Protein AF-A0A3N5WS73-F1 (afdb_monomer_lite)

Foldseek 3Di:
DLVVVCVVPVVVSVVVLVVLLVVQLCCLQPVVLQLLDDPVLPDPVDVVSVVLLVQLLVQLVVQLVVQVVPPPVVCVVPPPDPCLLVVLQVQLVVQLRVQQVVQVSVVAHLPPDLRSVVSRPRNNVSSVSNVLSVLVVVDVDSNVSSSVVSNSSSSVSSSVVVVVVLVVVLVVVLVVVLVCCCPVPVPDDAPDDDDDPDDPGPPDDPVRSVVSVCVSNVHDDPPPPDPDD

Structure (mmCIF, N/CA/C/O backbone):
data_AF-A0A3N5WS73-F1
#
_entry.id   AF-A0A3N5WS73-F1
#
loop_
_atom_site.group_PDB
_atom_site.id
_atom_site.type_symbol
_atom_site.label_atom_id
_atom_site.label_alt_id
_atom_site.label_comp_id
_atom_site.label_asym_id
_atom_site.label_entity_id
_atom_site.label_seq_id
_atom_site.pdbx_PDB_ins_code
_atom_site.Cartn_x
_atom_site.Cartn_y
_atom_site.Cartn_z
_atom_site.occupancy
_atom_site.B_iso_or_equiv
_atom_site.auth_seq_id
_atom_site.auth_comp_id
_atom_site.auth_asym_id
_atom_site.auth_atom_id
_atom_site.pdbx_PDB_model_num
ATOM 1 N N . MET A 1 1 ? -10.568 23.959 9.488 1.00 72.69 1 MET A N 1
ATOM 2 C CA . MET A 1 1 ? -10.379 23.217 8.216 1.00 72.69 1 MET A CA 1
ATOM 3 C C . MET A 1 1 ? -9.095 23.702 7.575 1.00 72.69 1 MET A C 1
ATOM 5 O O . MET A 1 1 ? -8.817 24.890 7.670 1.00 72.69 1 MET A O 1
ATOM 9 N N . LEU A 1 2 ? -8.330 22.818 6.936 1.00 80.06 2 LEU A N 1
ATOM 10 C CA . LEU A 1 2 ? -6.984 23.143 6.450 1.00 80.06 2 LEU A CA 1
ATOM 11 C C . LEU A 1 2 ? -7.002 24.246 5.370 1.00 80.06 2 LEU A C 1
ATOM 13 O O . LEU A 1 2 ? -6.119 25.094 5.340 1.00 80.06 2 LEU A O 1
ATOM 17 N N . LEU A 1 3 ? -8.083 24.329 4.584 1.00 81.94 3 LEU A N 1
ATOM 18 C CA . LEU A 1 3 ? -8.341 25.462 3.684 1.00 81.94 3 LEU A CA 1
ATOM 19 C C . LEU A 1 3 ? -8.453 26.816 4.409 1.00 81.94 3 LEU A C 1
ATOM 21 O O . LEU A 1 3 ? -7.946 27.818 3.921 1.00 81.94 3 LEU A O 1
ATOM 25 N N . ALA A 1 4 ? -9.107 26.849 5.572 1.00 84.25 4 ALA A N 1
ATOM 26 C CA . ALA A 1 4 ? -9.242 28.072 6.363 1.00 84.25 4 ALA A CA 1
ATOM 27 C C . ALA A 1 4 ? -7.909 28.465 7.022 1.00 84.25 4 ALA A C 1
ATOM 29 O O . ALA A 1 4 ? -7.597 29.646 7.130 1.00 84.25 4 ALA A O 1
ATOM 30 N N . GLU A 1 5 ? -7.091 27.481 7.413 1.00 86.06 5 GLU A N 1
ATOM 31 C CA . GLU A 1 5 ? -5.728 27.722 7.913 1.00 86.06 5 GLU A CA 1
ATOM 32 C C . GLU A 1 5 ? -4.838 28.357 6.834 1.00 86.06 5 GLU A C 1
ATOM 34 O O . GLU A 1 5 ? -4.062 29.254 7.150 1.00 86.06 5 GLU A O 1
ATOM 39 N N . LEU A 1 6 ? -5.004 27.969 5.563 1.00 86.94 6 LEU A N 1
ATOM 40 C CA . LEU A 1 6 ? -4.228 28.522 4.449 1.00 86.94 6 LEU A CA 1
ATOM 41 C C . LEU A 1 6 ? -4.465 30.028 4.262 1.00 86.94 6 LEU A C 1
ATOM 43 O O . LEU A 1 6 ? -3.545 30.747 3.887 1.00 86.94 6 LEU A O 1
ATOM 47 N N . LEU A 1 7 ? -5.676 30.509 4.553 1.00 90.94 7 LEU A N 1
ATOM 48 C CA . LEU A 1 7 ? -6.012 31.933 4.478 1.00 90.94 7 LEU A CA 1
ATOM 49 C C . LEU A 1 7 ? -5.421 32.731 5.650 1.00 90.94 7 LEU A C 1
ATOM 51 O O . LEU A 1 7 ? -5.015 33.874 5.468 1.00 90.94 7 LEU A O 1
ATOM 55 N N . ASN A 1 8 ? -5.337 32.125 6.838 1.00 91.62 8 ASN A N 1
ATOM 56 C CA . ASN A 1 8 ? -4.863 32.797 8.051 1.00 91.62 8 ASN A CA 1
ATOM 57 C C . ASN A 1 8 ? -3.339 32.718 8.240 1.00 91.62 8 ASN A C 1
ATOM 59 O O . ASN A 1 8 ? -2.741 33.576 8.883 1.00 91.62 8 ASN A O 1
ATOM 63 N N . SER A 1 9 ? -2.693 31.658 7.752 1.00 92.94 9 SER A N 1
ATOM 64 C CA . SER A 1 9 ? -1.261 31.392 7.950 1.00 92.94 9 SER A CA 1
ATOM 65 C C . SER A 1 9 ? -0.664 30.666 6.736 1.00 92.94 9 SER A C 1
ATOM 67 O O . SER A 1 9 ? -0.201 29.526 6.848 1.00 92.94 9 SER A O 1
ATOM 69 N N . PRO A 1 10 ? -0.633 31.324 5.559 1.00 92.00 10 PRO A N 1
ATOM 70 C CA . PRO A 1 10 ? -0.372 30.677 4.272 1.00 92.00 10 PRO A CA 1
ATOM 71 C C . PRO A 1 10 ? 0.965 29.939 4.216 1.00 92.00 10 PRO A C 1
ATOM 73 O O . PRO A 1 10 ? 1.027 28.821 3.705 1.00 92.00 10 PRO A O 1
ATOM 76 N N . LEU A 1 11 ? 2.030 30.521 4.776 1.00 94.00 11 LEU A N 1
ATOM 77 C CA . LEU A 1 11 ? 3.361 29.911 4.751 1.00 94.00 11 LEU A CA 1
ATOM 78 C C . LEU A 1 11 ? 3.403 28.612 5.569 1.00 94.00 11 LEU A C 1
ATOM 80 O O . LEU A 1 11 ? 3.834 27.576 5.068 1.00 94.00 11 LEU A O 1
ATOM 84 N N . GLN A 1 12 ? 2.910 28.649 6.809 1.00 93.12 12 GLN A N 1
ATOM 85 C CA . GLN A 1 12 ? 2.915 27.487 7.701 1.00 93.12 12 GLN A CA 1
ATOM 86 C C . GLN A 1 12 ? 2.024 26.366 7.157 1.00 93.12 12 GLN A C 1
ATOM 88 O O . GLN A 1 12 ? 2.427 25.202 7.131 1.00 93.12 12 GLN A O 1
ATOM 93 N N . THR A 1 13 ? 0.834 26.708 6.662 1.00 92.56 13 THR A N 1
ATOM 94 C CA . THR A 1 13 ? -0.088 25.723 6.090 1.00 92.56 13 THR A CA 1
ATOM 95 C C . THR A 1 13 ? 0.450 25.116 4.795 1.00 92.56 13 THR A C 1
ATOM 97 O O . THR A 1 13 ? 0.276 23.919 4.577 1.00 92.56 13 THR A O 1
ATOM 100 N N . SER A 1 14 ? 1.161 25.888 3.966 1.00 91.75 14 SER A N 1
ATOM 101 C CA . SER A 1 14 ? 1.812 25.369 2.753 1.00 91.75 14 SER A CA 1
ATOM 102 C C . SER A 1 14 ? 2.911 24.360 3.084 1.00 91.75 14 SER A C 1
ATOM 104 O O . SER A 1 14 ? 2.976 23.302 2.463 1.00 91.75 14 SER A O 1
ATOM 106 N N . VAL A 1 15 ? 3.731 24.638 4.106 1.00 94.31 15 VAL A N 1
ATOM 107 C CA . VAL A 1 15 ? 4.743 23.687 4.598 1.00 94.31 15 VAL A CA 1
ATOM 108 C C . VAL A 1 15 ? 4.080 22.409 5.114 1.00 94.31 15 VAL A C 1
ATOM 110 O O . VAL A 1 15 ? 4.496 21.312 4.747 1.00 94.31 15 VAL A O 1
ATOM 113 N N . LYS A 1 16 ? 3.003 22.533 5.900 1.00 92.62 16 LYS A N 1
ATOM 114 C CA . LYS A 1 16 ? 2.220 21.391 6.397 1.00 92.62 16 LYS A CA 1
ATOM 115 C C . LYS A 1 16 ? 1.644 20.552 5.252 1.00 92.62 16 LYS A C 1
ATOM 117 O O . LYS A 1 16 ? 1.771 19.333 5.279 1.00 92.62 16 LYS A O 1
ATOM 122 N N . LEU A 1 17 ? 1.064 21.181 4.228 1.00 92.38 17 LEU A N 1
ATOM 123 C CA . LEU A 1 17 ? 0.553 20.493 3.037 1.00 92.38 17 LEU A CA 1
ATOM 124 C C . LEU A 1 17 ? 1.661 19.778 2.262 1.00 92.38 17 LEU A C 1
ATOM 126 O O . LEU A 1 17 ? 1.490 18.619 1.896 1.00 92.38 17 LEU A O 1
ATOM 130 N N . ALA A 1 18 ? 2.803 20.435 2.048 1.00 93.25 18 ALA A N 1
ATOM 131 C CA . ALA A 1 18 ? 3.950 19.829 1.380 1.00 93.25 18 ALA A CA 1
ATOM 132 C C . ALA A 1 18 ? 4.480 18.618 2.163 1.00 93.25 18 ALA A C 1
ATOM 134 O O . ALA A 1 18 ? 4.765 17.575 1.576 1.00 93.25 18 ALA A O 1
ATOM 135 N N . GLN A 1 19 ? 4.543 18.723 3.493 1.00 94.62 19 GLN A N 1
ATOM 136 C CA . GLN A 1 19 ? 4.913 17.611 4.363 1.00 94.62 19 GLN A CA 1
ATOM 137 C C . GLN A 1 19 ? 3.911 16.455 4.258 1.00 94.62 19 GLN A C 1
ATOM 139 O O . GLN A 1 19 ? 4.333 15.309 4.097 1.00 94.62 19 GLN A O 1
ATOM 144 N N . MET A 1 20 ? 2.604 16.737 4.313 1.00 93.50 20 MET A N 1
ATOM 145 C CA . MET A 1 20 ? 1.562 15.716 4.157 1.00 93.50 20 MET A CA 1
ATOM 146 C C . MET A 1 20 ? 1.680 15.008 2.805 1.00 93.50 20 MET A C 1
ATOM 148 O O . MET A 1 20 ? 1.680 13.778 2.756 1.00 93.50 20 MET A O 1
ATOM 152 N N . ALA A 1 21 ? 1.849 15.780 1.729 1.00 94.12 21 ALA A N 1
ATOM 153 C CA . ALA A 1 21 ? 1.981 15.264 0.376 1.00 94.12 21 ALA A CA 1
ATOM 154 C C . ALA A 1 21 ? 3.217 14.378 0.209 1.00 94.12 21 ALA A C 1
ATOM 156 O O . ALA A 1 21 ? 3.127 13.300 -0.379 1.00 94.12 21 ALA A O 1
ATOM 157 N N . LEU A 1 22 ? 4.360 14.793 0.761 1.00 95.00 22 LEU A N 1
ATOM 158 C CA . LEU A 1 22 ? 5.592 14.013 0.707 1.00 95.00 22 LEU A CA 1
ATOM 159 C C . LEU A 1 22 ? 5.461 12.701 1.489 1.00 95.00 22 LEU A C 1
ATOM 161 O O . LEU A 1 22 ? 5.794 11.642 0.960 1.00 95.00 22 LEU A O 1
ATOM 165 N N . GLN A 1 23 ? 4.953 12.759 2.723 1.00 95.75 23 GLN A N 1
ATOM 166 C CA . GLN A 1 23 ? 4.764 11.577 3.569 1.00 95.75 23 GLN A CA 1
ATOM 167 C C . GLN A 1 23 ? 3.840 10.552 2.907 1.00 95.75 23 GLN A C 1
ATOM 169 O O . GLN A 1 23 ? 4.193 9.376 2.811 1.00 95.75 23 GLN A O 1
ATOM 174 N N . ASP A 1 24 ? 2.688 11.000 2.407 1.00 95.44 24 ASP A N 1
ATOM 175 C CA . ASP A 1 24 ? 1.729 10.116 1.753 1.00 95.44 24 ASP A CA 1
ATOM 176 C C . ASP A 1 24 ? 2.276 9.581 0.415 1.00 95.44 24 ASP A C 1
ATOM 178 O O . ASP A 1 24 ? 2.107 8.400 0.118 1.00 95.44 24 ASP A O 1
ATOM 182 N N . SER A 1 25 ? 3.020 10.382 -0.358 1.00 95.00 25 SER A N 1
ATOM 183 C CA . SER A 1 25 ? 3.666 9.912 -1.597 1.00 95.00 25 SER A CA 1
ATOM 184 C C . SER A 1 25 ? 4.700 8.818 -1.328 1.00 95.00 25 SER A C 1
ATOM 186 O O . SER A 1 25 ? 4.717 7.800 -2.021 1.00 95.00 25 SER A O 1
ATOM 188 N N . VAL A 1 26 ? 5.539 8.989 -0.298 1.00 95.44 26 VAL A N 1
ATOM 189 C CA . VAL A 1 26 ? 6.510 7.967 0.126 1.00 95.44 26 VAL A CA 1
ATOM 190 C C . VAL A 1 26 ? 5.791 6.702 0.593 1.00 95.44 26 VAL A C 1
ATOM 192 O O . VAL A 1 26 ? 6.187 5.595 0.219 1.00 95.44 26 VAL A O 1
ATOM 195 N N . TYR A 1 27 ? 4.710 6.858 1.359 1.00 94.75 27 TYR A N 1
ATOM 196 C CA . TYR A 1 27 ? 3.904 5.735 1.822 1.00 94.75 27 TYR A CA 1
ATOM 197 C C . TYR A 1 27 ? 3.323 4.925 0.657 1.00 94.75 27 TYR A C 1
ATOM 199 O O . TYR A 1 27 ? 3.483 3.704 0.612 1.00 94.75 27 TYR A O 1
ATOM 207 N N . VAL A 1 28 ? 2.692 5.605 -0.303 1.00 94.88 28 VAL A N 1
ATOM 208 C CA . VAL A 1 28 ? 2.028 4.973 -1.448 1.00 94.88 28 VAL A CA 1
ATOM 209 C C . VAL A 1 28 ? 3.034 4.296 -2.379 1.00 94.88 28 VAL A C 1
ATOM 211 O O . VAL A 1 28 ? 2.804 3.154 -2.779 1.00 94.88 28 VAL A O 1
ATOM 214 N N . LEU A 1 29 ? 4.149 4.961 -2.701 1.00 94.69 29 LEU A N 1
ATOM 215 C CA . LEU A 1 29 ? 5.142 4.449 -3.651 1.00 94.69 29 LEU A CA 1
ATOM 216 C C . LEU A 1 29 ? 6.029 3.347 -3.064 1.00 94.69 29 LEU A C 1
ATOM 218 O O . LEU A 1 29 ? 6.379 2.409 -3.780 1.00 94.69 29 LEU A O 1
ATOM 222 N N . PHE A 1 30 ? 6.401 3.454 -1.786 1.00 93.44 30 PHE A N 1
ATOM 223 C CA . PHE A 1 30 ? 7.454 2.621 -1.202 1.00 93.44 30 PHE A CA 1
ATOM 224 C C . PHE A 1 30 ? 7.012 1.899 0.069 1.00 93.44 30 PHE A C 1
ATOM 226 O O . PHE A 1 30 ? 7.085 0.673 0.124 1.00 93.44 30 PHE A O 1
ATOM 233 N N . SER A 1 31 ? 6.555 2.619 1.100 1.00 92.88 31 SER A N 1
ATOM 234 C CA . SER A 1 31 ? 6.348 2.010 2.426 1.00 92.88 31 SER A CA 1
ATOM 235 C C . SER A 1 31 ? 5.261 0.933 2.432 1.00 92.88 31 SER A C 1
ATOM 237 O O . SER A 1 31 ? 5.365 -0.035 3.186 1.00 92.88 31 SER A O 1
ATOM 239 N N . SER A 1 32 ? 4.249 1.060 1.569 1.00 91.81 32 SER A N 1
ATOM 240 C CA . SER A 1 32 ? 3.170 0.079 1.400 1.00 91.81 32 SER A CA 1
ATOM 241 C C . SER A 1 32 ? 3.686 -1.321 1.032 1.00 91.81 32 SER A C 1
ATOM 243 O O . SER A 1 32 ? 3.139 -2.325 1.497 1.00 91.81 32 SER A O 1
ATOM 245 N N . TRP A 1 33 ? 4.796 -1.407 0.290 1.00 94.12 33 TRP A N 1
ATOM 246 C CA . TRP A 1 33 ? 5.419 -2.674 -0.093 1.00 94.12 33 TRP A CA 1
ATOM 247 C C . TRP A 1 33 ? 6.091 -3.396 1.073 1.00 94.12 33 TRP A C 1
ATOM 249 O O . TRP A 1 33 ? 6.181 -4.624 1.043 1.00 94.12 33 TRP A O 1
ATOM 259 N N . GLY A 1 34 ? 6.494 -2.686 2.131 1.00 92.88 34 GLY A N 1
ATOM 260 C CA . GLY A 1 34 ? 7.113 -3.301 3.310 1.00 92.88 34 GLY A CA 1
ATOM 261 C C . GLY A 1 34 ? 6.216 -4.355 3.969 1.00 92.88 34 GLY A C 1
ATOM 262 O O . GLY A 1 34 ? 6.692 -5.391 4.415 1.00 92.88 34 GLY A O 1
ATOM 263 N N . ALA A 1 35 ? 4.893 -4.167 3.935 1.00 90.56 35 ALA A N 1
ATOM 264 C CA . ALA A 1 35 ? 3.943 -5.132 4.495 1.00 90.56 35 ALA A CA 1
ATOM 265 C C . ALA A 1 35 ? 3.793 -6.422 3.657 1.00 90.56 35 ALA A C 1
ATOM 267 O O . ALA A 1 35 ? 3.195 -7.407 4.111 1.00 90.56 35 ALA A O 1
ATOM 268 N N . THR A 1 36 ? 4.309 -6.435 2.424 1.00 94.56 36 THR A N 1
ATOM 269 C CA . THR A 1 36 ? 4.285 -7.632 1.573 1.00 94.56 36 THR A CA 1
ATOM 270 C C . THR A 1 36 ? 5.308 -8.673 2.023 1.00 94.56 36 THR A C 1
ATOM 272 O O . THR A 1 36 ? 5.038 -9.868 1.872 1.00 94.56 36 THR A O 1
ATOM 275 N N . LEU A 1 37 ? 6.404 -8.233 2.653 1.00 92.75 37 LEU A N 1
ATOM 276 C CA . LEU A 1 37 ? 7.512 -9.065 3.104 1.00 92.75 37 LEU A CA 1
ATOM 277 C C . LEU A 1 37 ? 7.985 -8.619 4.495 1.00 92.75 37 LEU A C 1
ATOM 279 O O . LEU A 1 37 ? 8.783 -7.696 4.619 1.00 92.75 37 LEU A O 1
ATOM 283 N N . THR A 1 38 ? 7.518 -9.303 5.538 1.00 93.62 38 THR A N 1
ATOM 284 C CA . THR A 1 38 ? 7.959 -9.067 6.919 1.00 93.62 38 THR A CA 1
ATOM 285 C C . THR A 1 38 ? 8.578 -10.336 7.519 1.00 93.62 38 THR A C 1
ATOM 287 O O . THR A 1 38 ? 8.243 -11.441 7.073 1.00 93.62 38 THR A O 1
ATOM 290 N N . PRO A 1 39 ? 9.477 -10.227 8.517 1.00 92.75 39 PRO A N 1
ATOM 291 C CA . PRO A 1 39 ? 10.131 -11.392 9.122 1.00 92.75 39 PRO A CA 1
ATOM 292 C C . PRO A 1 39 ? 9.148 -12.418 9.702 1.00 92.75 39 PRO A C 1
ATOM 294 O O . PRO A 1 39 ? 9.397 -13.621 9.657 1.00 92.75 39 PRO A O 1
ATOM 297 N N . GLU A 1 40 ? 7.986 -11.972 10.182 1.00 91.56 40 GLU A N 1
ATOM 298 C CA . GLU A 1 40 ? 6.946 -12.830 10.759 1.00 91.56 40 GLU A CA 1
ATOM 299 C C . GLU A 1 40 ? 6.332 -13.797 9.735 1.00 91.56 40 GLU A C 1
ATOM 301 O O . GLU A 1 40 ? 5.721 -14.795 10.119 1.00 91.56 40 GLU A O 1
ATOM 306 N N . LEU A 1 41 ? 6.505 -13.530 8.435 1.00 91.94 41 LEU A N 1
ATOM 307 C CA . LEU A 1 41 ? 6.053 -14.412 7.357 1.00 91.94 41 LEU A CA 1
ATOM 308 C C . LEU A 1 41 ? 6.948 -15.645 7.181 1.00 91.94 41 LEU A C 1
ATOM 310 O O . LEU A 1 41 ? 6.546 -16.594 6.503 1.00 91.94 41 LEU A O 1
ATOM 314 N N . ILE A 1 42 ? 8.140 -15.652 7.780 1.00 90.94 42 ILE A N 1
ATOM 315 C CA . ILE A 1 42 ? 9.117 -16.742 7.702 1.00 90.94 42 ILE A CA 1
ATOM 316 C C . ILE A 1 42 ? 8.959 -17.636 8.941 1.00 90.94 42 ILE A C 1
ATOM 318 O O . ILE A 1 42 ? 9.856 -17.776 9.766 1.00 90.94 42 ILE A O 1
ATOM 322 N N . GLN A 1 43 ? 7.776 -18.235 9.103 1.00 91.88 43 GLN A N 1
ATOM 323 C CA . GLN A 1 43 ? 7.503 -19.206 10.170 1.00 91.88 43 GLN A CA 1
ATOM 324 C C . GLN A 1 43 ? 6.922 -20.487 9.571 1.00 91.88 43 GLN A C 1
ATOM 326 O O . GLN A 1 43 ? 5.708 -20.635 9.429 1.00 91.88 43 GLN A O 1
ATOM 331 N N . LEU A 1 44 ? 7.806 -21.431 9.234 1.00 86.12 44 LEU A N 1
ATOM 332 C CA . LEU A 1 44 ? 7.444 -22.706 8.597 1.00 86.12 44 LEU A CA 1
ATOM 333 C C . LEU A 1 44 ? 6.567 -23.604 9.485 1.00 86.12 44 LEU A C 1
ATOM 335 O O . LEU A 1 44 ? 5.899 -24.500 8.985 1.00 86.12 44 LEU A O 1
ATOM 339 N N . SER A 1 45 ? 6.512 -23.338 10.792 1.00 92.31 45 SER A N 1
ATOM 340 C CA . SER A 1 45 ? 5.606 -24.020 11.720 1.00 92.31 45 SER A CA 1
ATOM 341 C C . SER A 1 45 ? 4.132 -23.644 11.527 1.00 92.31 45 SER A C 1
ATOM 343 O O . SER A 1 45 ? 3.256 -24.340 12.039 1.00 92.31 45 SER A O 1
ATOM 345 N N . ARG A 1 46 ? 3.823 -22.558 10.799 1.00 93.19 46 ARG A N 1
ATOM 346 C CA . ARG A 1 46 ? 2.448 -22.091 10.575 1.00 93.19 46 ARG A CA 1
ATOM 347 C C . ARG A 1 46 ? 1.951 -22.505 9.183 1.00 93.19 46 ARG A C 1
ATOM 349 O O . ARG A 1 46 ? 2.272 -21.825 8.205 1.00 93.19 46 ARG A O 1
ATOM 356 N N . PRO A 1 47 ? 1.090 -23.534 9.059 1.00 92.88 47 PRO A N 1
ATOM 357 C CA . PRO A 1 47 ? 0.648 -24.042 7.756 1.00 92.88 47 PRO A CA 1
ATOM 358 C C . PRO A 1 47 ? -0.107 -22.996 6.923 1.00 92.88 47 PRO A C 1
ATOM 360 O O . PRO A 1 47 ? 0.010 -22.978 5.701 1.00 92.88 47 PRO A O 1
ATOM 363 N N . ALA A 1 48 ? -0.818 -22.066 7.571 1.00 92.31 48 ALA A N 1
ATOM 364 C CA . ALA A 1 48 ? -1.468 -20.953 6.881 1.00 92.31 48 ALA A CA 1
ATOM 365 C C . ALA A 1 48 ? -0.463 -20.072 6.113 1.00 92.31 48 ALA A C 1
ATOM 367 O O . ALA A 1 48 ? -0.737 -19.678 4.982 1.00 92.31 48 ALA A O 1
ATOM 368 N N . LEU A 1 49 ? 0.721 -19.808 6.686 1.00 94.38 49 LEU A N 1
ATOM 369 C CA . LEU A 1 49 ? 1.759 -19.013 6.021 1.00 94.38 49 LEU A CA 1
ATOM 370 C C . LEU A 1 49 ? 2.335 -19.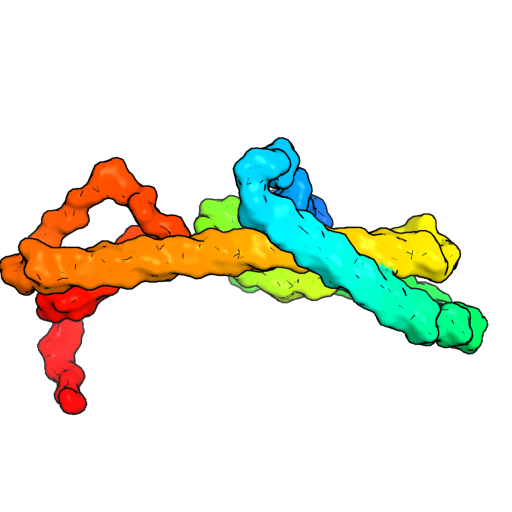736 4.804 1.00 94.38 49 LEU A C 1
ATOM 372 O O . LEU A 1 49 ? 2.556 -19.099 3.777 1.00 94.38 49 LEU A O 1
ATOM 376 N N . ILE A 1 50 ? 2.507 -21.058 4.886 1.00 94.81 50 ILE A N 1
ATOM 377 C CA . ILE A 1 50 ? 2.906 -21.882 3.736 1.00 94.81 50 ILE A CA 1
ATOM 378 C C . ILE A 1 50 ? 1.861 -21.756 2.621 1.00 94.81 50 ILE A C 1
ATOM 380 O O . ILE A 1 50 ? 2.219 -21.512 1.471 1.00 94.81 50 ILE A O 1
ATOM 384 N N . GLY A 1 51 ? 0.570 -21.840 2.963 1.00 95.25 51 GLY A N 1
ATOM 385 C CA . GLY A 1 51 ? -0.526 -21.636 2.014 1.00 95.25 51 GLY A CA 1
ATOM 386 C C . GLY A 1 51 ? -0.467 -20.273 1.317 1.00 95.25 51 GLY A C 1
ATOM 387 O O . GLY A 1 51 ? -0.584 -20.203 0.093 1.00 95.25 51 GLY A O 1
ATOM 388 N N . TYR A 1 52 ? -0.212 -19.192 2.061 1.00 95.44 52 TYR A N 1
ATOM 389 C CA . TYR A 1 52 ? -0.062 -17.857 1.472 1.00 95.44 52 TYR A CA 1
ATOM 390 C C . TYR A 1 52 ? 1.158 -17.746 0.558 1.00 95.44 52 TYR A C 1
ATOM 392 O O . TYR A 1 52 ? 1.056 -17.134 -0.506 1.00 95.44 52 TYR A O 1
ATOM 400 N N . TRP A 1 53 ? 2.292 -18.347 0.924 1.00 95.94 53 TRP A N 1
ATOM 401 C CA . TRP A 1 53 ? 3.482 -18.379 0.070 1.00 95.94 53 TRP A CA 1
ATOM 402 C C . TRP A 1 53 ? 3.248 -19.161 -1.219 1.00 95.94 53 TRP A C 1
ATOM 404 O O . TRP A 1 53 ? 3.561 -18.656 -2.295 1.00 95.94 53 TRP A O 1
ATOM 414 N N . LEU A 1 54 ? 2.633 -20.343 -1.133 1.00 96.50 54 LEU A N 1
ATOM 415 C CA . LEU A 1 54 ? 2.267 -21.136 -2.307 1.00 96.50 54 LEU A CA 1
ATOM 416 C C . LEU A 1 54 ? 1.360 -20.339 -3.243 1.00 96.50 54 LEU A C 1
ATOM 418 O O . LEU A 1 54 ? 1.626 -20.258 -4.437 1.00 96.50 54 LEU A O 1
ATOM 422 N N . LEU A 1 55 ? 0.338 -19.679 -2.704 1.00 96.25 55 LEU A N 1
ATOM 423 C CA . LEU A 1 55 ? -0.577 -18.862 -3.493 1.00 96.25 55 LEU A CA 1
ATOM 424 C C . LEU A 1 55 ? 0.119 -17.654 -4.135 1.00 96.25 55 LEU A C 1
ATOM 426 O O . LEU A 1 55 ? -0.135 -17.345 -5.299 1.00 96.25 55 LEU A O 1
ATOM 430 N N . SER A 1 56 ? 1.047 -17.019 -3.416 1.00 97.38 56 SER A N 1
ATOM 431 C CA . SER A 1 56 ? 1.879 -15.921 -3.933 1.00 97.38 56 SER A CA 1
ATOM 432 C C . SER A 1 56 ? 2.736 -16.385 -5.113 1.00 97.38 56 SER A C 1
ATOM 434 O O . SER A 1 56 ? 2.761 -15.742 -6.160 1.00 97.38 56 SER A O 1
ATOM 436 N N . ILE A 1 57 ? 3.396 -17.540 -4.974 1.00 98.06 57 ILE A N 1
ATOM 437 C CA . ILE A 1 57 ? 4.254 -18.124 -6.012 1.00 98.06 57 ILE A CA 1
ATOM 438 C C . ILE A 1 57 ? 3.418 -18.550 -7.219 1.00 98.06 57 ILE A C 1
ATOM 440 O O . ILE A 1 57 ? 3.778 -18.226 -8.347 1.00 98.06 57 ILE A O 1
ATOM 444 N N . LEU A 1 58 ? 2.289 -19.229 -7.004 1.00 98.31 58 LEU A N 1
ATOM 445 C CA . LEU A 1 58 ? 1.412 -19.691 -8.081 1.00 98.31 58 LEU A CA 1
ATOM 446 C C . LEU A 1 58 ? 0.812 -18.524 -8.865 1.00 98.31 58 LEU A C 1
ATOM 448 O O . LEU A 1 58 ? 0.815 -18.555 -10.093 1.00 98.31 58 LEU A O 1
ATOM 452 N N . THR A 1 59 ? 0.336 -17.480 -8.182 1.00 98.25 59 THR A N 1
ATOM 453 C CA . THR A 1 59 ? -0.221 -16.295 -8.854 1.00 98.25 59 THR A CA 1
ATOM 454 C C . THR A 1 59 ? 0.854 -15.514 -9.605 1.00 98.25 59 THR A C 1
ATOM 456 O O . THR A 1 59 ? 0.652 -15.175 -10.771 1.00 98.25 59 THR A O 1
ATOM 459 N N . GLY A 1 60 ? 2.028 -15.307 -9.000 1.00 98.31 60 GLY A N 1
ATOM 460 C CA . GLY A 1 60 ? 3.158 -14.665 -9.671 1.00 98.31 60 GLY A CA 1
ATOM 461 C C . GLY A 1 60 ? 3.661 -15.450 -10.887 1.00 98.31 60 GLY A C 1
ATOM 462 O O . GLY A 1 60 ? 3.866 -14.874 -11.957 1.00 98.31 60 GLY A O 1
ATOM 463 N N . ALA A 1 61 ? 3.789 -16.775 -10.759 1.00 98.38 61 ALA A N 1
ATOM 464 C CA . ALA A 1 61 ? 4.177 -17.663 -11.851 1.00 98.38 61 ALA A CA 1
ATOM 465 C C . ALA A 1 61 ? 3.132 -17.674 -12.970 1.00 98.38 61 ALA A C 1
ATOM 467 O O . ALA A 1 61 ? 3.498 -17.570 -14.138 1.00 98.38 61 ALA A O 1
ATOM 468 N N . ALA A 1 62 ? 1.839 -17.742 -12.639 1.00 98.12 62 ALA A N 1
ATOM 469 C CA . ALA A 1 62 ? 0.764 -17.682 -13.623 1.00 98.12 62 ALA A CA 1
ATOM 470 C C . ALA A 1 62 ? 0.811 -16.371 -14.422 1.00 98.12 62 ALA A C 1
ATOM 472 O O . ALA A 1 62 ? 0.799 -16.408 -15.650 1.00 98.12 62 ALA A O 1
ATOM 473 N N . ILE A 1 63 ? 0.950 -15.223 -13.750 1.00 97.50 63 ILE A N 1
ATOM 474 C CA . ILE A 1 63 ? 1.059 -13.912 -14.409 1.00 97.50 63 ILE A CA 1
ATOM 475 C C . ILE A 1 63 ? 2.309 -13.845 -15.291 1.00 97.50 63 ILE A C 1
ATOM 477 O O . ILE A 1 63 ? 2.218 -13.451 -16.455 1.00 97.50 63 ILE A O 1
ATOM 481 N N . ALA A 1 64 ? 3.463 -14.285 -14.784 1.00 96.81 64 ALA A N 1
ATOM 482 C CA . ALA A 1 64 ? 4.693 -14.318 -15.567 1.00 96.81 64 ALA A CA 1
ATOM 483 C C . ALA A 1 64 ? 4.553 -15.213 -16.810 1.00 96.81 64 ALA A C 1
ATOM 485 O O . ALA A 1 64 ? 4.936 -14.810 -17.905 1.00 96.81 64 ALA A O 1
ATOM 486 N N . LEU A 1 65 ? 3.962 -16.403 -16.678 1.00 96.44 65 LEU A N 1
ATOM 487 C CA . LEU A 1 65 ? 3.729 -17.322 -17.794 1.00 96.44 65 LEU A CA 1
ATOM 488 C C . LEU A 1 65 ? 2.775 -16.731 -18.836 1.00 96.44 65 LEU A C 1
ATOM 490 O O . LEU A 1 65 ? 3.054 -16.829 -20.033 1.00 96.44 65 LEU A O 1
ATOM 494 N N . LEU A 1 66 ? 1.680 -16.101 -18.402 1.00 95.25 66 LEU A N 1
ATOM 495 C CA . LEU A 1 66 ? 0.726 -15.436 -19.292 1.00 95.25 66 LEU A CA 1
ATOM 496 C C . LEU A 1 66 ? 1.404 -14.317 -20.090 1.00 95.25 66 LEU A C 1
ATOM 498 O O . LEU A 1 66 ? 1.294 -14.281 -21.315 1.00 95.25 66 LEU A O 1
ATOM 502 N N . LEU A 1 67 ? 2.174 -13.456 -19.423 1.00 93.50 67 LEU A N 1
ATOM 503 C CA . LEU A 1 67 ? 2.908 -12.374 -20.078 1.00 93.50 67 LEU A CA 1
ATOM 504 C C . LEU A 1 67 ? 4.010 -12.905 -21.007 1.00 93.50 67 LEU A C 1
ATOM 506 O O . LEU A 1 67 ? 4.150 -12.426 -22.131 1.00 93.50 67 LEU A O 1
ATOM 510 N N . LEU A 1 68 ? 4.764 -13.931 -20.602 1.00 93.38 68 LEU A N 1
ATOM 511 C CA . LEU A 1 68 ? 5.785 -14.549 -21.457 1.00 93.38 68 LEU A CA 1
ATOM 512 C C . LEU A 1 68 ? 5.181 -15.139 -22.737 1.00 93.38 68 LEU A C 1
ATOM 514 O O . LEU A 1 68 ? 5.791 -15.008 -23.801 1.00 93.38 68 LEU A O 1
ATOM 518 N N . ARG A 1 69 ? 3.991 -15.752 -22.646 1.00 91.31 69 ARG A N 1
ATOM 519 C CA . ARG A 1 69 ? 3.254 -16.279 -23.804 1.00 91.31 69 ARG A CA 1
ATOM 520 C C . ARG A 1 69 ? 2.717 -15.166 -24.702 1.00 91.31 69 ARG A C 1
ATOM 522 O O . ARG A 1 69 ? 2.815 -15.287 -25.919 1.00 91.31 69 ARG A O 1
ATOM 529 N N . ALA A 1 70 ? 2.189 -14.093 -24.119 1.00 85.94 70 ALA A N 1
ATOM 530 C CA . ALA A 1 70 ? 1.587 -12.993 -24.867 1.00 85.94 70 ALA A CA 1
ATOM 531 C C . ALA A 1 70 ? 2.621 -12.082 -25.556 1.00 85.94 70 ALA A C 1
ATOM 533 O O . ALA A 1 70 ? 2.405 -11.619 -26.672 1.00 85.94 70 ALA A O 1
ATOM 534 N N . GLY A 1 71 ? 3.745 -11.790 -24.896 1.00 72.50 71 GLY A N 1
ATOM 535 C CA . GLY A 1 71 ? 4.487 -10.564 -25.195 1.00 72.50 71 GLY A CA 1
ATOM 536 C C . GLY A 1 71 ? 5.760 -10.688 -26.022 1.00 72.50 71 GLY A C 1
ATOM 537 O O . GLY A 1 71 ? 6.286 -9.654 -26.416 1.00 72.50 71 GLY A O 1
ATOM 538 N N . ARG A 1 72 ? 6.281 -11.887 -26.332 1.00 66.38 72 ARG A N 1
ATOM 539 C CA . ARG A 1 72 ? 7.563 -11.956 -27.066 1.00 66.38 72 ARG A CA 1
ATOM 540 C C . ARG A 1 72 ? 7.452 -11.408 -28.493 1.00 66.38 72 ARG A C 1
ATOM 542 O O . ARG A 1 72 ? 8.259 -10.572 -28.870 1.00 66.38 72 ARG A O 1
ATOM 549 N N . LYS A 1 73 ? 6.445 -11.844 -29.259 1.00 63.38 73 LYS A N 1
ATOM 550 C CA . LYS A 1 73 ? 6.219 -11.330 -30.622 1.00 63.38 73 LYS A CA 1
ATOM 551 C C . LYS A 1 73 ? 5.766 -9.869 -30.588 1.00 63.38 73 LYS A C 1
ATOM 553 O O . LYS A 1 73 ? 6.325 -9.054 -31.301 1.00 63.38 73 LYS A O 1
ATOM 558 N N . GLN A 1 74 ? 4.837 -9.532 -29.691 1.00 64.00 74 GLN A N 1
ATOM 559 C CA . GLN A 1 74 ? 4.273 -8.185 -29.569 1.00 64.00 74 GLN A CA 1
ATOM 560 C C . GLN A 1 74 ? 5.326 -7.118 -29.215 1.00 64.00 74 GLN A C 1
ATOM 562 O O . GLN A 1 74 ? 5.287 -6.025 -29.768 1.00 64.00 74 GLN A O 1
ATOM 567 N N . ALA A 1 75 ? 6.261 -7.422 -28.305 1.00 66.81 75 ALA A N 1
ATOM 568 C CA . ALA A 1 75 ? 7.292 -6.477 -27.870 1.00 66.81 75 ALA A CA 1
ATOM 569 C C . ALA A 1 75 ? 8.363 -6.218 -28.942 1.00 66.81 75 ALA A C 1
ATOM 571 O O . ALA A 1 75 ? 8.967 -5.148 -28.945 1.00 66.81 75 ALA A O 1
ATOM 572 N N . GLU A 1 76 ? 8.600 -7.187 -29.832 1.00 65.75 76 GLU A N 1
ATOM 573 C CA . GLU A 1 76 ? 9.509 -7.040 -30.975 1.00 65.75 76 GLU A CA 1
ATOM 574 C C . GLU A 1 76 ? 8.817 -6.327 -32.151 1.00 65.75 76 GLU A C 1
ATOM 576 O O . GLU A 1 76 ? 9.445 -5.505 -32.813 1.00 65.75 76 GLU A O 1
ATOM 581 N N . THR A 1 77 ? 7.523 -6.581 -32.390 1.00 66.62 77 THR A N 1
ATOM 582 C CA . THR A 1 77 ? 6.780 -5.988 -33.518 1.00 66.62 77 THR A CA 1
ATOM 583 C C . THR A 1 77 ? 6.217 -4.596 -33.236 1.00 66.62 77 THR A C 1
ATOM 585 O O . THR A 1 77 ? 6.061 -3.818 -34.167 1.00 66.62 77 THR A O 1
ATOM 588 N N . ASN A 1 78 ? 5.898 -4.276 -31.978 1.00 71.62 78 ASN A N 1
ATOM 589 C CA . ASN A 1 78 ? 5.310 -2.999 -31.564 1.00 71.62 78 ASN A CA 1
ATOM 590 C C . ASN A 1 78 ? 6.082 -2.431 -30.364 1.00 71.62 78 ASN A C 1
ATOM 592 O O . ASN A 1 78 ? 5.620 -2.545 -29.221 1.00 71.62 78 ASN A O 1
ATOM 596 N N . PRO A 1 79 ? 7.269 -1.838 -30.585 1.00 72.31 79 PRO A N 1
ATOM 597 C CA . PRO A 1 79 ? 7.961 -1.136 -29.518 1.00 72.31 79 PRO A CA 1
ATOM 598 C C . PRO A 1 79 ? 7.070 -0.003 -28.981 1.00 72.31 79 PRO A C 1
ATOM 600 O O . PRO A 1 79 ? 6.334 0.623 -29.750 1.00 72.31 79 PRO A O 1
ATOM 603 N N . PRO A 1 80 ? 7.111 0.281 -27.667 1.00 73.81 80 PRO A N 1
ATOM 604 C CA . PRO A 1 80 ? 6.379 1.412 -27.118 1.00 73.81 80 PRO A CA 1
ATOM 605 C C . PRO A 1 80 ? 6.820 2.710 -27.814 1.00 73.81 80 PRO A C 1
ATOM 607 O O . PRO A 1 80 ? 8.004 2.845 -28.143 1.00 73.81 80 PRO A O 1
ATOM 610 N N . PRO A 1 81 ? 5.896 3.664 -28.029 1.00 82.94 81 PRO A N 1
ATOM 611 C CA . PRO A 1 81 ? 6.213 4.914 -28.703 1.00 82.94 81 PRO A CA 1
ATOM 612 C C . PRO A 1 81 ? 7.330 5.667 -27.973 1.00 82.94 81 PRO A C 1
ATOM 614 O O . PRO A 1 81 ? 7.473 5.579 -26.746 1.00 82.94 81 PRO A O 1
ATOM 617 N N . ALA A 1 82 ? 8.124 6.421 -28.736 1.00 82.25 82 ALA A N 1
ATOM 618 C CA . ALA A 1 82 ? 9.179 7.259 -28.181 1.00 82.25 82 ALA A CA 1
ATOM 619 C C . ALA A 1 82 ? 8.589 8.192 -27.106 1.00 82.25 82 ALA A C 1
ATOM 621 O O . ALA A 1 82 ? 7.595 8.874 -27.338 1.00 82.25 82 ALA A O 1
ATOM 622 N N . GLY A 1 83 ? 9.171 8.180 -25.903 1.00 89.38 83 GLY A N 1
ATOM 623 C CA . GLY A 1 83 ? 8.688 8.987 -24.777 1.00 89.38 83 GLY A CA 1
ATOM 624 C C . GLY A 1 83 ? 7.560 8.369 -23.937 1.00 89.38 83 GLY A C 1
ATOM 625 O O . GLY A 1 83 ? 7.127 9.006 -22.973 1.00 89.38 83 GLY A O 1
ATOM 626 N N . TRP A 1 84 ? 7.115 7.131 -24.207 1.00 93.88 84 TRP A N 1
ATOM 627 C CA . TRP A 1 84 ? 6.122 6.444 -23.359 1.00 93.88 84 TRP A CA 1
ATOM 628 C C . TRP A 1 84 ? 6.543 6.406 -21.885 1.00 93.88 84 TRP A C 1
ATOM 630 O O . TRP A 1 84 ? 5.758 6.721 -21.002 1.00 93.88 84 TRP A O 1
ATOM 640 N N . THR A 1 85 ? 7.808 6.087 -21.607 1.00 94.00 85 THR A N 1
ATOM 641 C CA . THR A 1 85 ? 8.321 6.016 -20.232 1.00 94.00 85 THR A CA 1
ATOM 642 C C . THR A 1 85 ? 8.201 7.355 -19.506 1.00 94.00 85 THR A C 1
ATOM 644 O O . THR A 1 85 ? 7.784 7.393 -18.354 1.00 94.00 85 THR A O 1
ATOM 647 N N . VAL A 1 86 ? 8.542 8.457 -20.181 1.00 95.81 86 VAL A N 1
ATOM 648 C CA . VAL A 1 86 ? 8.498 9.804 -19.594 1.00 95.81 86 VAL A CA 1
ATOM 649 C C . VAL A 1 86 ? 7.053 10.237 -19.364 1.00 95.81 86 VAL A C 1
ATOM 651 O O . VAL A 1 86 ? 6.727 10.717 -18.284 1.00 95.81 86 VAL A O 1
ATOM 654 N N . SER A 1 87 ? 6.174 10.017 -20.345 1.00 96.44 87 SER A N 1
ATOM 655 C CA . SER A 1 87 ? 4.747 10.339 -20.219 1.00 96.44 87 SER A CA 1
ATOM 656 C C . SER A 1 87 ? 4.053 9.497 -19.144 1.00 96.44 87 SER A C 1
ATOM 658 O O . SER A 1 87 ? 3.315 10.050 -18.334 1.00 96.44 87 SER A O 1
ATOM 660 N N . ALA A 1 88 ? 4.338 8.194 -19.066 1.00 96.56 88 ALA A N 1
ATOM 661 C CA . ALA A 1 88 ? 3.820 7.310 -18.024 1.00 96.56 88 ALA A CA 1
ATOM 662 C C . ALA A 1 88 ? 4.320 7.706 -16.627 1.00 96.56 88 ALA A C 1
ATOM 664 O O . ALA A 1 88 ? 3.533 7.719 -15.681 1.00 96.56 88 ALA A O 1
ATOM 665 N N . LEU A 1 89 ? 5.599 8.076 -16.494 1.00 96.81 89 LEU A N 1
ATOM 666 C CA . LEU A 1 89 ? 6.162 8.553 -15.231 1.00 96.81 89 LEU A CA 1
ATOM 667 C C . LEU A 1 89 ? 5.532 9.886 -14.804 1.00 96.81 89 LEU A C 1
ATOM 669 O O . LEU A 1 89 ? 5.099 10.012 -13.661 1.00 96.81 89 LEU A O 1
ATOM 673 N N . ALA A 1 90 ? 5.438 10.858 -15.715 1.00 97.06 90 ALA A N 1
ATOM 674 C CA . ALA A 1 90 ? 4.848 12.166 -15.441 1.00 97.06 90 ALA A CA 1
ATOM 675 C C . ALA A 1 90 ? 3.365 12.051 -15.060 1.00 97.06 90 ALA A C 1
ATOM 677 O O . ALA A 1 90 ? 2.942 12.607 -14.047 1.00 97.06 90 ALA A O 1
ATOM 678 N N . LEU A 1 91 ? 2.588 11.278 -15.825 1.00 97.88 91 LEU A N 1
ATOM 679 C CA . LEU A 1 91 ? 1.179 11.026 -15.533 1.00 97.88 91 LEU A CA 1
ATOM 680 C C . LEU A 1 91 ? 1.005 10.265 -14.215 1.00 97.88 91 LEU A C 1
ATOM 682 O O . LEU A 1 91 ? 0.152 10.622 -13.409 1.00 97.88 91 LEU A O 1
ATOM 686 N N . GLY A 1 92 ? 1.825 9.241 -13.969 1.00 97.75 92 GLY A N 1
ATOM 687 C CA . GLY A 1 92 ? 1.791 8.470 -12.731 1.00 97.75 92 GLY A CA 1
ATOM 688 C C . GLY A 1 92 ? 2.065 9.338 -11.502 1.00 97.75 92 GLY A C 1
ATOM 689 O O . GLY A 1 92 ? 1.294 9.296 -10.546 1.00 97.75 92 GLY A O 1
ATOM 690 N N . LEU A 1 93 ? 3.104 10.180 -11.548 1.00 97.19 93 LEU A N 1
ATOM 691 C CA . LEU A 1 93 ? 3.419 11.132 -10.478 1.00 97.19 93 LEU A CA 1
ATOM 692 C C . LEU A 1 93 ? 2.311 12.175 -10.294 1.00 97.19 93 LEU A C 1
ATOM 694 O O . LEU A 1 93 ? 1.942 12.474 -9.159 1.00 97.19 93 LEU A O 1
ATOM 698 N N . ALA A 1 94 ? 1.732 12.680 -11.387 1.00 97.56 94 ALA A N 1
ATOM 699 C CA . ALA A 1 94 ? 0.590 13.583 -11.317 1.00 97.56 94 ALA A CA 1
ATOM 700 C C . ALA A 1 94 ? -0.608 12.918 -10.622 1.00 97.56 94 ALA A C 1
ATOM 702 O O . ALA A 1 94 ? -1.199 13.521 -9.734 1.00 97.56 94 ALA A O 1
ATOM 703 N N . ILE A 1 95 ? -0.933 11.663 -10.947 1.00 97.75 95 ILE A N 1
ATOM 704 C CA . ILE A 1 95 ? -2.021 10.922 -10.290 1.00 97.75 95 ILE A CA 1
ATOM 705 C C . ILE A 1 95 ? -1.702 10.649 -8.814 1.00 97.75 95 ILE A C 1
ATOM 707 O O . ILE A 1 95 ? -2.594 10.776 -7.979 1.00 97.75 95 ILE A O 1
ATOM 711 N N . VAL A 1 96 ? -0.453 10.315 -8.465 1.00 97.25 96 VAL A N 1
ATOM 712 C CA . VAL A 1 96 ? -0.043 10.127 -7.060 1.00 97.25 96 VAL A CA 1
ATOM 713 C C . VAL A 1 96 ? -0.287 11.397 -6.248 1.00 97.25 96 VAL A C 1
ATOM 715 O O . VAL A 1 96 ? -0.884 11.319 -5.174 1.00 97.25 96 VAL A O 1
ATOM 718 N N . LEU A 1 97 ? 0.121 12.556 -6.771 1.00 94.94 97 LEU A N 1
ATOM 719 C CA . LEU A 1 97 ? -0.025 13.838 -6.084 1.00 94.94 97 LEU A CA 1
ATOM 720 C C . LEU A 1 97 ? -1.479 14.319 -6.060 1.00 94.94 97 LEU A C 1
ATOM 722 O O . LEU A 1 97 ? -1.984 14.709 -5.013 1.00 94.94 97 LEU A O 1
ATOM 726 N N . LEU A 1 98 ? -2.172 14.277 -7.198 1.00 95.19 98 LEU A N 1
ATOM 727 C CA . LEU A 1 98 ? -3.529 14.809 -7.328 1.00 95.19 98 LEU A CA 1
ATOM 728 C C . LEU A 1 98 ? -4.584 13.898 -6.691 1.00 95.19 98 LEU A C 1
ATOM 730 O O . LEU A 1 98 ? -5.594 14.390 -6.190 1.00 95.19 98 LEU A O 1
ATOM 734 N N . GLY A 1 99 ? -4.347 12.584 -6.662 1.00 93.94 99 GLY A N 1
ATOM 735 C CA . GLY A 1 99 ? -5.294 11.590 -6.155 1.00 93.94 99 GLY A CA 1
ATOM 736 C C . GLY A 1 99 ? -5.652 11.756 -4.676 1.00 93.94 99 GLY A C 1
ATOM 737 O O . GLY A 1 99 ? -6.735 11.345 -4.266 1.00 93.94 99 GLY A O 1
ATOM 738 N N . MET A 1 100 ? -4.788 12.404 -3.891 1.00 92.50 100 MET A N 1
ATOM 739 C CA . MET A 1 100 ? -4.984 12.627 -2.454 1.00 92.50 100 MET A CA 1
ATOM 740 C C . MET A 1 100 ? -5.305 14.074 -2.076 1.00 92.50 100 MET A C 1
ATOM 742 O O . MET A 1 100 ? -5.606 14.343 -0.911 1.00 92.50 100 MET A O 1
ATOM 746 N N . VAL A 1 101 ? -5.335 14.998 -3.041 1.00 93.25 101 VAL A N 1
ATOM 747 C CA . VAL A 1 101 ? -5.655 16.414 -2.791 1.00 93.25 101 VAL A CA 1
ATOM 748 C C . VAL A 1 101 ? -6.965 16.589 -2.007 1.00 93.25 101 VAL A C 1
ATOM 750 O O . VAL A 1 101 ? -6.945 17.322 -1.014 1.00 93.25 101 VAL A O 1
ATOM 753 N N . PRO A 1 102 ? -8.083 15.899 -2.333 1.00 91.06 102 PRO A N 1
ATOM 754 C CA . PRO A 1 102 ? -9.319 16.035 -1.557 1.00 91.06 102 PRO A CA 1
ATOM 755 C C . PRO A 1 102 ? -9.191 15.585 -0.094 1.00 91.06 102 PRO A C 1
ATOM 757 O O . PRO A 1 102 ? -9.902 16.085 0.773 1.00 91.06 102 PRO A O 1
ATOM 760 N N . ALA A 1 103 ? -8.297 14.642 0.212 1.00 91.62 103 ALA A N 1
ATOM 761 C CA . ALA A 1 103 ? -8.055 14.223 1.588 1.00 91.62 103 ALA A CA 1
ATOM 762 C C . ALA A 1 103 ? -7.243 15.283 2.348 1.00 91.62 103 ALA A C 1
ATOM 764 O O . ALA A 1 103 ? -7.626 15.676 3.456 1.00 91.62 103 ALA A O 1
ATOM 765 N N . TRP A 1 104 ? -6.183 15.812 1.730 1.00 92.00 104 TRP A N 1
ATOM 766 C CA . TRP A 1 104 ? -5.316 16.822 2.339 1.00 92.00 104 TRP A CA 1
ATOM 767 C C . TRP A 1 104 ? -6.040 18.138 2.636 1.00 92.00 104 TRP A C 1
ATOM 769 O O . TRP A 1 104 ? -5.811 18.732 3.688 1.00 92.00 104 TRP A O 1
ATOM 779 N N . THR A 1 105 ? -6.981 18.564 1.786 1.00 88.81 105 THR A N 1
ATOM 780 C CA . THR A 1 105 ? -7.782 19.787 2.012 1.00 88.81 105 THR A CA 1
ATOM 781 C C . THR A 1 105 ? -8.630 19.708 3.288 1.00 88.81 105 THR A C 1
ATOM 783 O O . THR A 1 105 ? -8.908 20.725 3.930 1.00 88.81 105 THR A O 1
ATOM 786 N N . THR A 1 106 ? -8.987 18.491 3.707 1.00 89.69 106 THR A N 1
ATOM 787 C CA . THR A 1 106 ? -9.715 18.215 4.955 1.00 89.69 106 THR A CA 1
ATOM 788 C C . THR A 1 106 ? -8.801 17.916 6.148 1.00 89.69 106 THR A C 1
ATOM 790 O O . THR A 1 106 ? -9.297 17.642 7.239 1.00 89.69 106 THR A O 1
ATOM 793 N N . GLY A 1 107 ? -7.478 17.986 5.971 1.00 88.81 107 GLY A N 1
ATOM 794 C CA . GLY A 1 107 ? -6.497 17.666 7.010 1.00 88.81 107 GLY A CA 1
ATOM 795 C C . GLY A 1 107 ? -6.343 16.179 7.301 1.00 88.81 107 GLY A C 1
ATOM 796 O O . GLY A 1 107 ? -5.918 15.815 8.394 1.00 88.81 107 GLY A O 1
ATOM 797 N N . ARG A 1 108 ? -6.693 15.313 6.346 1.00 90.38 108 ARG A N 1
ATOM 798 C CA . ARG A 1 108 ? -6.559 13.858 6.471 1.00 90.38 108 ARG A CA 1
ATOM 799 C C . ARG A 1 108 ? -5.321 13.366 5.727 1.00 90.38 108 ARG A C 1
ATOM 801 O O . ARG A 1 108 ? -4.954 13.933 4.703 1.00 90.38 108 ARG A O 1
ATOM 808 N N . GLN A 1 109 ? -4.716 12.296 6.236 1.00 91.94 109 GLN A N 1
ATOM 809 C CA . GLN A 1 109 ? -3.564 11.611 5.637 1.00 91.94 109 GLN A CA 1
ATOM 810 C C . GLN A 1 109 ? -3.827 10.109 5.547 1.00 91.94 109 GLN A C 1
ATOM 812 O O . GLN A 1 109 ? -4.640 9.577 6.316 1.00 91.94 109 GLN A O 1
ATOM 817 N N . ALA A 1 110 ? -3.106 9.417 4.662 1.00 90.88 110 ALA A N 1
ATOM 818 C CA . ALA A 1 110 ? -3.217 7.963 4.548 1.00 90.88 110 ALA A CA 1
ATOM 819 C C . ALA A 1 110 ? -2.646 7.235 5.772 1.00 90.88 110 ALA A C 1
ATOM 821 O O . ALA A 1 110 ? -3.155 6.190 6.172 1.00 90.88 110 ALA A O 1
ATOM 822 N N . ILE A 1 111 ? -1.623 7.813 6.398 1.00 89.25 111 ILE A N 1
ATOM 823 C CA . ILE A 1 111 ? -0.826 7.139 7.430 1.00 89.25 111 ILE A CA 1
ATOM 824 C C . ILE A 1 111 ? -1.364 7.267 8.865 1.00 89.25 111 ILE A C 1
ATOM 826 O O . ILE A 1 111 ? -0.925 6.530 9.742 1.00 89.25 111 ILE A O 1
ATOM 830 N N . LEU A 1 112 ? -2.285 8.198 9.138 1.00 82.75 112 LEU A N 1
ATOM 831 C CA . LEU A 1 112 ? -2.635 8.578 10.519 1.00 82.75 112 LEU A CA 1
ATOM 832 C C . LEU A 1 112 ? -3.744 7.739 11.168 1.00 82.75 112 LEU A C 1
ATOM 834 O O . LEU A 1 112 ? -3.844 7.699 12.393 1.00 82.75 112 LEU A O 1
ATOM 838 N N . TYR A 1 113 ? -4.606 7.096 10.380 1.00 77.81 113 TYR A N 1
ATOM 839 C CA . TYR A 1 113 ? -5.809 6.433 10.891 1.00 77.81 113 TYR A CA 1
ATOM 840 C C . TYR A 1 113 ? -5.853 4.961 10.479 1.00 77.81 113 TYR A C 1
ATOM 842 O O . TYR A 1 113 ? -5.371 4.602 9.410 1.00 77.81 113 TYR A O 1
ATOM 850 N N . THR A 1 114 ? -6.534 4.121 11.269 1.00 75.56 114 THR A N 1
ATOM 851 C CA . THR A 1 114 ? -6.723 2.670 11.024 1.00 75.56 114 THR A CA 1
ATOM 852 C C . THR A 1 114 ? -7.292 2.332 9.638 1.00 75.56 114 THR A C 1
ATOM 854 O O . THR A 1 114 ? -7.148 1.212 9.168 1.00 75.56 114 THR A O 1
ATOM 857 N N . PHE A 1 115 ? -7.923 3.306 8.987 1.00 84.00 115 PHE A N 1
ATOM 858 C CA . PHE A 1 115 ? -8.486 3.207 7.641 1.00 84.00 115 PHE A CA 1
ATOM 859 C C . PHE A 1 115 ? -8.133 4.451 6.812 1.00 84.00 115 PHE A C 1
ATOM 861 O O . PHE A 1 115 ? -8.958 4.939 6.039 1.00 84.00 115 PHE A O 1
ATOM 868 N N . GLY A 1 116 ? -6.998 5.091 7.101 1.00 87.38 116 GLY A N 1
ATOM 869 C CA . GLY A 1 116 ? -6.544 6.278 6.375 1.00 87.38 116 GLY A CA 1
ATOM 870 C C . GLY A 1 116 ? -6.096 5.934 4.957 1.00 87.38 116 GLY A C 1
ATOM 871 O O . GLY A 1 116 ? -6.344 6.699 4.029 1.00 87.38 116 GLY A O 1
ATOM 872 N N . ASP A 1 117 ? -5.527 4.746 4.778 1.00 89.19 117 ASP A N 1
ATOM 873 C CA . ASP A 1 117 ? -5.078 4.177 3.506 1.00 89.19 117 ASP A CA 1
ATOM 874 C C . ASP A 1 117 ? -6.121 4.263 2.380 1.00 89.19 117 ASP A C 1
ATOM 876 O O . ASP A 1 117 ? -5.757 4.469 1.224 1.00 89.19 117 ASP A O 1
ATOM 880 N N . ARG A 1 118 ? -7.420 4.229 2.706 1.00 90.44 118 ARG A N 1
ATOM 881 C CA . ARG A 1 118 ? -8.512 4.417 1.735 1.00 90.44 118 ARG A CA 1
ATOM 882 C C . ARG A 1 118 ? -8.403 5.713 0.923 1.00 90.44 118 ARG A C 1
ATOM 884 O O . ARG A 1 118 ? -8.864 5.758 -0.214 1.00 90.44 118 ARG A O 1
ATOM 891 N N . PHE A 1 119 ? -7.820 6.770 1.494 1.00 92.19 119 PHE A N 1
ATOM 892 C CA . PHE A 1 119 ? -7.649 8.049 0.801 1.00 92.19 119 PHE A CA 1
ATOM 893 C C . PHE A 1 119 ? -6.624 7.959 -0.332 1.00 92.19 119 PHE A C 1
ATOM 895 O O . PHE A 1 119 ? -6.694 8.743 -1.272 1.00 92.19 119 PHE A O 1
ATOM 902 N N . ALA A 1 120 ? -5.715 6.983 -0.283 1.00 93.50 120 ALA A N 1
ATOM 903 C CA . ALA A 1 120 ? -4.699 6.768 -1.303 1.00 93.50 120 ALA A CA 1
ATOM 904 C C . ALA A 1 120 ? -5.189 5.950 -2.510 1.00 93.50 120 ALA A C 1
ATOM 906 O O . ALA A 1 120 ? -4.415 5.744 -3.442 1.00 93.50 120 ALA A O 1
ATOM 907 N N . ALA A 1 121 ? -6.447 5.489 -2.534 1.00 91.75 121 ALA A N 1
ATOM 908 C CA . ALA A 1 121 ? -6.944 4.566 -3.560 1.00 91.75 121 ALA A CA 1
ATOM 909 C C . ALA A 1 121 ? -6.729 5.069 -5.001 1.00 91.75 121 ALA A C 1
ATOM 911 O O . ALA A 1 121 ? -6.310 4.301 -5.865 1.00 91.75 121 ALA A O 1
ATOM 912 N N . VAL A 1 122 ? -6.952 6.363 -5.260 1.00 94.19 122 VAL A N 1
ATOM 913 C CA . VAL A 1 122 ? -6.697 6.969 -6.582 1.00 94.19 122 VAL A CA 1
ATOM 914 C C . VAL A 1 122 ? -5.194 7.042 -6.865 1.00 94.19 122 VAL A C 1
ATOM 916 O O . VAL A 1 122 ? -4.739 6.651 -7.941 1.00 94.19 122 VAL A O 1
ATOM 919 N N . SER A 1 123 ? -4.401 7.467 -5.880 1.00 96.06 123 SER A N 1
ATOM 920 C CA . SER A 1 123 ? -2.942 7.559 -5.991 1.00 96.06 123 SER A CA 1
ATOM 921 C C . SER A 1 123 ? -2.266 6.205 -6.220 1.00 96.06 123 SER A C 1
ATOM 923 O O . SER A 1 123 ? -1.220 6.158 -6.863 1.00 96.06 123 SER A O 1
ATOM 925 N N . MET A 1 124 ? -2.869 5.092 -5.785 1.00 93.50 124 MET A N 1
ATOM 926 C CA . MET A 1 124 ? -2.366 3.741 -6.066 1.00 93.50 124 MET A CA 1
ATOM 927 C C . MET A 1 124 ? -2.337 3.424 -7.568 1.00 93.50 124 MET A C 1
ATOM 929 O O . MET A 1 124 ? -1.398 2.775 -8.031 1.00 93.50 124 MET A O 1
ATOM 933 N N . ALA A 1 125 ? -3.310 3.909 -8.348 1.00 94.94 125 ALA A N 1
ATOM 934 C CA . ALA A 1 125 ? -3.292 3.745 -9.804 1.00 94.94 125 ALA A CA 1
ATOM 935 C C . ALA A 1 125 ? -2.100 4.490 -10.433 1.00 94.94 125 ALA A C 1
ATOM 937 O O . ALA A 1 125 ? -1.402 3.948 -11.292 1.00 94.94 125 ALA A O 1
ATOM 938 N N . GLY A 1 126 ? -1.815 5.700 -9.941 1.00 96.94 126 GLY A N 1
ATOM 939 C CA . GLY A 1 126 ? -0.631 6.470 -10.324 1.00 96.94 126 GLY A CA 1
ATOM 940 C C . GLY A 1 126 ? 0.671 5.767 -9.948 1.00 96.94 126 GLY A C 1
ATOM 941 O O . GLY A 1 126 ? 1.573 5.652 -10.774 1.00 96.94 126 GLY A O 1
ATOM 942 N N . ALA A 1 127 ? 0.749 5.215 -8.737 1.00 96.81 127 ALA A N 1
ATOM 943 C CA . ALA A 1 127 ? 1.906 4.452 -8.277 1.00 96.81 127 ALA A CA 1
ATOM 944 C C . ALA A 1 127 ? 2.175 3.222 -9.153 1.00 96.81 127 ALA A C 1
ATOM 946 O O . ALA A 1 127 ? 3.328 2.946 -9.481 1.00 96.81 127 ALA A O 1
ATOM 947 N N . GLY A 1 128 ? 1.123 2.531 -9.604 1.00 96.19 128 GLY A N 1
ATOM 948 C CA . GLY A 1 128 ? 1.239 1.442 -10.573 1.00 96.19 128 GLY A CA 1
ATOM 949 C C . GLY A 1 128 ? 1.903 1.883 -11.883 1.00 96.19 128 GLY A C 1
ATOM 950 O O . GLY A 1 128 ? 2.806 1.200 -12.367 1.00 96.19 128 GLY A O 1
ATOM 951 N N . LEU A 1 129 ? 1.521 3.047 -12.424 1.00 96.31 129 LEU A N 1
ATOM 952 C CA . LEU A 1 129 ? 2.152 3.625 -13.619 1.00 96.31 129 LEU A CA 1
ATOM 953 C C . LEU A 1 129 ? 3.610 4.024 -13.376 1.00 96.31 129 LEU A C 1
ATOM 955 O O . LEU A 1 129 ? 4.463 3.726 -14.211 1.00 96.31 129 LEU A O 1
ATOM 959 N N . VAL A 1 130 ? 3.912 4.646 -12.230 1.00 97.94 130 VAL A N 1
ATOM 960 C CA . VAL A 1 130 ? 5.287 5.010 -11.846 1.00 97.94 130 VAL A CA 1
ATOM 961 C C . VAL A 1 130 ? 6.171 3.766 -11.771 1.00 97.94 130 VAL A C 1
ATOM 963 O O . VAL A 1 130 ? 7.243 3.743 -12.374 1.00 97.94 130 VAL A O 1
ATOM 966 N N . ILE A 1 131 ? 5.712 2.709 -11.094 1.00 96.69 131 ILE A N 1
ATOM 967 C CA . ILE A 1 131 ? 6.444 1.442 -10.981 1.00 96.69 131 ILE A CA 1
ATOM 968 C C . ILE A 1 131 ? 6.612 0.799 -12.362 1.00 96.69 131 ILE A C 1
ATOM 970 O O . ILE A 1 131 ? 7.713 0.372 -12.703 1.00 96.69 131 ILE A O 1
ATOM 974 N N . ALA A 1 132 ? 5.568 0.769 -13.195 1.00 9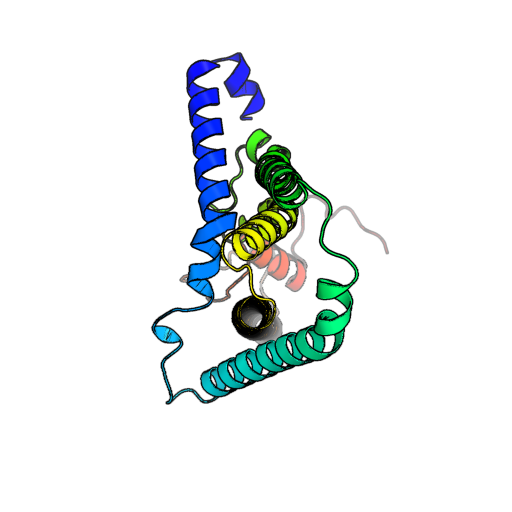4.81 132 ALA A N 1
ATOM 975 C CA . ALA A 1 132 ? 5.652 0.208 -14.543 1.00 94.81 132 ALA A CA 1
ATOM 976 C C . ALA A 1 132 ? 6.664 0.959 -15.428 1.00 94.81 132 ALA A C 1
ATOM 978 O O . ALA A 1 132 ? 7.482 0.326 -16.102 1.00 94.81 132 ALA A O 1
ATOM 979 N N . ALA A 1 133 ? 6.651 2.295 -15.399 1.00 95.88 133 ALA A N 1
ATOM 980 C CA . ALA A 1 133 ? 7.608 3.130 -16.118 1.00 95.88 133 ALA A CA 1
ATOM 981 C C . ALA A 1 133 ? 9.041 2.919 -15.603 1.00 95.88 133 ALA A C 1
ATOM 983 O O . ALA A 1 133 ? 9.956 2.723 -16.405 1.00 95.88 133 ALA A O 1
ATOM 984 N N . ALA A 1 134 ? 9.231 2.881 -14.280 1.00 96.44 134 ALA A N 1
ATOM 985 C CA . ALA A 1 134 ? 10.528 2.639 -13.651 1.00 96.44 134 ALA A CA 1
ATOM 986 C C . ALA A 1 134 ? 11.097 1.258 -14.016 1.00 96.44 134 ALA A C 1
ATOM 988 O O . ALA A 1 134 ? 12.261 1.151 -14.400 1.00 96.44 134 ALA A O 1
ATOM 989 N N . LEU A 1 135 ? 10.271 0.208 -13.977 1.00 95.75 135 LEU A N 1
ATOM 990 C CA . LEU A 1 135 ? 10.669 -1.141 -14.383 1.00 95.75 135 LEU A CA 1
ATOM 991 C C . LEU A 1 135 ? 11.009 -1.210 -15.869 1.00 95.75 135 LEU A C 1
ATOM 993 O O . LEU A 1 135 ? 12.010 -1.821 -16.236 1.00 95.75 135 LEU A O 1
ATOM 997 N N . ARG A 1 136 ? 10.209 -0.575 -16.733 1.00 92.12 136 ARG A N 1
ATOM 998 C CA . ARG A 1 136 ? 10.478 -0.548 -18.175 1.00 92.12 136 ARG A CA 1
ATOM 999 C C . ARG A 1 136 ? 11.779 0.185 -18.502 1.00 92.12 136 ARG A C 1
ATOM 1001 O O . ARG A 1 136 ? 12.485 -0.237 -19.417 1.00 92.12 136 ARG A O 1
ATOM 1008 N N . TRP A 1 137 ? 12.073 1.266 -17.781 1.00 93.81 137 TRP A N 1
ATOM 1009 C CA . TRP A 1 137 ? 13.314 2.027 -17.909 1.00 93.81 137 TRP A CA 1
ATOM 1010 C C . TRP A 1 137 ? 14.530 1.225 -17.430 1.00 93.81 137 TRP A C 1
ATOM 1012 O O . TRP A 1 137 ? 15.514 1.119 -18.156 1.00 93.81 137 TRP A O 1
ATOM 1022 N N . ALA A 1 138 ? 14.441 0.613 -16.247 1.00 95.62 138 ALA A N 1
ATOM 1023 C CA . ALA A 1 138 ? 15.539 -0.142 -15.646 1.00 95.62 138 ALA A CA 1
ATOM 1024 C C . ALA A 1 138 ? 15.796 -1.493 -16.339 1.00 95.62 138 ALA A C 1
ATOM 1026 O O . ALA A 1 138 ? 16.930 -1.969 -16.379 1.00 95.62 138 ALA A O 1
ATOM 1027 N N . ILE A 1 139 ? 14.753 -2.128 -16.886 1.00 94.19 139 ILE A N 1
ATOM 1028 C CA . ILE A 1 139 ? 14.821 -3.471 -17.465 1.00 94.19 139 ILE A CA 1
ATOM 1029 C C . ILE A 1 139 ? 14.429 -3.424 -18.942 1.00 94.19 139 ILE A C 1
ATOM 1031 O O . ILE A 1 139 ? 13.259 -3.423 -19.332 1.00 94.19 139 ILE A O 1
ATOM 1035 N N . THR A 1 140 ? 15.447 -3.450 -19.798 1.00 88.25 140 THR A N 1
ATOM 1036 C CA . THR A 1 140 ? 15.269 -3.394 -21.254 1.00 88.25 140 THR A CA 1
ATOM 1037 C C . THR A 1 140 ? 14.784 -4.716 -21.846 1.00 88.25 140 THR A C 1
ATOM 1039 O O . THR A 1 140 ? 13.989 -4.707 -22.788 1.00 88.25 140 THR A O 1
ATOM 1042 N N . ARG A 1 141 ? 15.234 -5.852 -21.291 1.00 89.31 141 ARG A N 1
ATOM 1043 C CA . ARG A 1 141 ? 14.927 -7.204 -21.784 1.00 89.31 141 ARG A CA 1
ATOM 1044 C C . ARG A 1 141 ? 13.548 -7.682 -21.303 1.00 89.31 141 ARG A C 1
ATOM 1046 O O . ARG A 1 141 ? 13.269 -7.679 -20.109 1.00 89.31 141 ARG A O 1
ATOM 1053 N N . TRP A 1 142 ? 12.733 -8.210 -22.222 1.00 89.50 142 TRP A N 1
ATOM 1054 C CA . TRP A 1 142 ? 11.361 -8.669 -21.941 1.00 89.50 142 TRP A CA 1
ATOM 1055 C C . TRP A 1 142 ? 11.271 -9.740 -20.843 1.00 89.50 142 TRP A C 1
ATOM 1057 O O . TRP A 1 142 ? 10.485 -9.612 -19.911 1.00 89.50 142 TRP A O 1
ATOM 1067 N N . LYS A 1 143 ? 12.097 -10.792 -20.921 1.00 92.75 143 LYS A N 1
ATOM 1068 C CA . LYS A 1 143 ? 12.044 -11.911 -19.964 1.00 92.75 143 LYS A CA 1
ATOM 1069 C C . LYS A 1 143 ? 12.269 -11.476 -18.505 1.00 92.75 143 LYS A C 1
ATOM 1071 O O . LYS A 1 143 ? 11.394 -11.758 -17.693 1.00 92.75 143 LYS A O 1
ATOM 1076 N N . PRO A 1 144 ? 13.377 -10.796 -18.140 1.00 95.19 144 PRO A N 1
ATOM 1077 C CA . PRO A 1 144 ? 13.566 -10.347 -16.761 1.00 95.19 144 PRO A CA 1
ATOM 1078 C C . PRO A 1 144 ? 12.509 -9.327 -16.322 1.00 95.19 144 PRO A C 1
ATOM 1080 O O . PRO A 1 144 ? 12.088 -9.382 -15.173 1.00 95.19 144 PRO A O 1
ATOM 1083 N N . LEU A 1 145 ? 12.017 -8.463 -17.223 1.00 94.62 145 LEU A N 1
ATOM 1084 C CA . LEU A 1 145 ? 10.936 -7.522 -16.904 1.00 94.62 145 LEU A CA 1
ATOM 1085 C C . LEU A 1 145 ? 9.675 -8.271 -16.454 1.00 94.62 145 LEU A C 1
ATOM 1087 O O . LEU A 1 145 ? 9.121 -7.982 -15.397 1.00 94.62 145 LEU A O 1
ATOM 1091 N N . VAL A 1 146 ? 9.258 -9.279 -17.225 1.00 95.06 146 VAL A N 1
ATOM 1092 C CA . VAL A 1 146 ? 8.089 -10.105 -16.900 1.00 95.06 146 VAL A CA 1
ATOM 1093 C C . VAL A 1 146 ? 8.280 -10.894 -15.607 1.00 95.06 146 VAL A C 1
ATOM 1095 O O . VAL A 1 146 ? 7.339 -11.002 -14.825 1.00 95.06 146 VAL A O 1
ATOM 1098 N N . LEU A 1 147 ? 9.481 -11.425 -15.354 1.00 96.81 147 LEU A N 1
ATOM 1099 C CA . LEU A 1 147 ? 9.769 -12.132 -14.104 1.00 96.81 147 LEU A CA 1
ATOM 1100 C C . LEU A 1 147 ? 9.625 -11.207 -12.890 1.00 96.81 147 LEU A C 1
ATOM 1102 O O . LEU A 1 147 ? 8.987 -11.592 -11.915 1.00 96.81 147 LEU A O 1
ATOM 1106 N N . VAL A 1 148 ? 10.148 -9.979 -12.964 1.00 97.81 148 VAL A N 1
ATOM 1107 C CA . VAL A 1 148 ? 10.002 -8.991 -11.882 1.00 97.81 148 VAL A CA 1
ATOM 1108 C C . VAL A 1 148 ? 8.537 -8.600 -11.683 1.00 97.81 148 VAL A C 1
ATOM 1110 O O . VAL A 1 148 ? 8.069 -8.585 -10.547 1.00 97.81 148 VAL A O 1
ATOM 1113 N N . ILE A 1 149 ? 7.782 -8.362 -12.762 1.00 96.81 149 ILE A N 1
ATOM 1114 C CA . ILE A 1 149 ? 6.336 -8.092 -12.678 1.00 96.81 149 ILE A CA 1
ATOM 1115 C C . ILE A 1 149 ? 5.597 -9.261 -12.011 1.00 96.81 149 ILE A C 1
ATOM 1117 O O . ILE A 1 149 ? 4.762 -9.038 -11.138 1.00 96.81 149 ILE A O 1
ATOM 1121 N N . GLY A 1 150 ? 5.928 -10.503 -12.376 1.00 97.88 150 GLY A N 1
ATOM 1122 C CA . GLY A 1 150 ? 5.360 -11.701 -11.757 1.00 97.88 150 GLY A CA 1
ATOM 1123 C C . GLY A 1 150 ? 5.669 -11.799 -10.262 1.00 97.88 150 GLY A C 1
A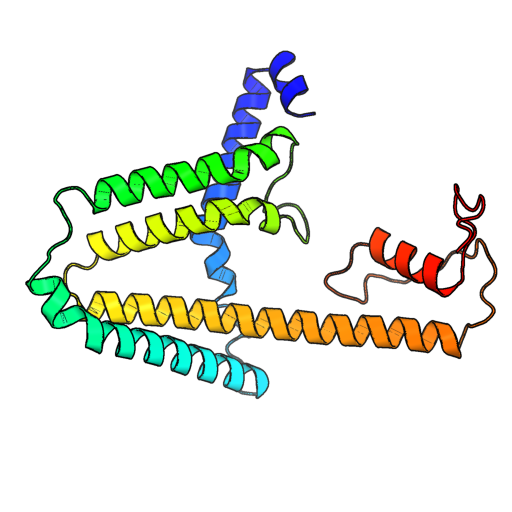TOM 1124 O O . GLY A 1 150 ? 4.769 -12.081 -9.476 1.00 97.88 150 GLY A O 1
ATOM 1125 N N . ILE A 1 151 ? 6.908 -11.510 -9.849 1.00 97.81 151 ILE A N 1
ATOM 1126 C CA . ILE A 1 151 ? 7.298 -11.483 -8.430 1.00 97.81 151 ILE A CA 1
ATOM 1127 C C . ILE A 1 151 ? 6.487 -10.429 -7.669 1.00 97.81 151 ILE A C 1
ATOM 1129 O O . ILE A 1 151 ? 5.889 -10.750 -6.643 1.00 97.81 151 ILE A O 1
ATOM 1133 N N . LEU A 1 152 ? 6.415 -9.196 -8.179 1.00 97.31 152 LEU A N 1
ATOM 1134 C CA . LEU A 1 152 ? 5.657 -8.115 -7.541 1.00 97.31 152 LEU A CA 1
ATOM 1135 C C . LEU A 1 152 ? 4.167 -8.452 -7.429 1.00 97.31 152 LEU A C 1
ATOM 1137 O O . LEU A 1 152 ? 3.567 -8.258 -6.372 1.00 97.31 152 LEU A O 1
ATOM 1141 N N . ALA A 1 153 ? 3.580 -9.007 -8.490 1.00 97.44 153 ALA A N 1
ATOM 1142 C CA . ALA A 1 153 ? 2.185 -9.425 -8.485 1.00 97.44 153 ALA A CA 1
ATOM 1143 C C . ALA A 1 153 ? 1.928 -10.576 -7.499 1.00 97.44 153 ALA A C 1
ATOM 1145 O O . ALA A 1 153 ? 0.924 -10.562 -6.788 1.00 97.44 153 ALA A O 1
ATOM 1146 N N . GLY A 1 154 ? 2.852 -11.537 -7.402 1.00 98.00 154 GLY A N 1
ATOM 1147 C CA . GLY A 1 154 ? 2.800 -12.614 -6.414 1.00 98.00 154 GLY A CA 1
ATOM 1148 C C . GLY A 1 154 ? 2.869 -12.097 -4.975 1.00 98.00 154 GLY A C 1
ATOM 1149 O O . GLY A 1 154 ? 2.052 -12.490 -4.143 1.00 98.00 154 GLY A O 1
ATOM 1150 N N . LEU A 1 155 ? 3.784 -11.165 -4.683 1.00 97.06 155 LEU A N 1
ATOM 1151 C CA . LEU A 1 155 ? 3.903 -10.526 -3.366 1.00 97.06 155 LEU A CA 1
ATOM 1152 C C . LEU A 1 155 ? 2.639 -9.740 -2.987 1.00 97.06 155 LEU A C 1
ATOM 1154 O O . LEU A 1 155 ? 2.140 -9.877 -1.866 1.00 97.06 155 LEU A O 1
ATOM 1158 N N . ALA A 1 156 ? 2.093 -8.957 -3.923 1.00 96.19 156 ALA A N 1
ATOM 1159 C CA . ALA A 1 156 ? 0.853 -8.210 -3.723 1.00 96.19 156 ALA A CA 1
ATOM 1160 C C . ALA A 1 156 ? -0.339 -9.151 -3.478 1.00 96.19 156 ALA A C 1
ATOM 1162 O O . ALA A 1 156 ? -1.096 -8.969 -2.524 1.00 96.19 156 ALA A O 1
ATOM 1163 N N . SER A 1 157 ? -0.469 -10.203 -4.287 1.00 97.25 157 SER A N 1
ATOM 1164 C CA . SER A 1 157 ? -1.478 -11.254 -4.125 1.00 97.25 157 SER A CA 1
ATOM 1165 C C . SER A 1 157 ? -1.404 -11.888 -2.732 1.00 97.25 157 SER A C 1
ATOM 1167 O O . SER A 1 157 ? -2.387 -11.877 -1.988 1.00 97.25 157 SER A O 1
ATOM 1169 N N . GLY A 1 158 ? -0.215 -12.335 -2.314 1.00 96.62 158 GLY A N 1
ATOM 1170 C CA . GLY A 1 158 ? 0.024 -12.879 -0.978 1.00 96.62 158 GLY A CA 1
ATOM 1171 C C . GLY A 1 158 ? -0.391 -11.940 0.147 1.00 96.62 158 GLY A C 1
ATOM 1172 O O . GLY A 1 158 ? -1.042 -12.361 1.105 1.00 96.62 158 GLY A O 1
ATOM 1173 N N . PHE A 1 159 ? -0.047 -10.657 0.026 1.00 96.06 159 PHE A N 1
ATOM 1174 C CA . PHE A 1 159 ? -0.478 -9.629 0.967 1.00 96.06 159 PHE A CA 1
ATOM 1175 C C . PHE A 1 159 ? -2.006 -9.522 1.045 1.00 96.06 159 PHE A C 1
ATOM 1177 O O . PHE A 1 159 ? -2.561 -9.554 2.146 1.00 96.06 159 PHE A O 1
ATOM 1184 N N . HIS A 1 160 ? -2.695 -9.453 -0.095 1.00 95.25 160 HIS A N 1
ATOM 1185 C CA . HIS A 1 160 ? -4.153 -9.343 -0.128 1.00 95.25 160 HIS A CA 1
ATOM 1186 C C . HIS A 1 160 ? -4.849 -10.577 0.453 1.00 95.25 160 HIS A C 1
ATOM 1188 O O . HIS A 1 160 ? -5.809 -10.418 1.206 1.00 95.25 160 HIS A O 1
ATOM 1194 N N . PHE A 1 161 ? -4.342 -11.789 0.207 1.00 96.06 161 PHE A N 1
ATOM 1195 C CA . PHE A 1 161 ? -4.889 -13.004 0.819 1.00 96.06 161 PHE A CA 1
ATOM 1196 C C . PHE A 1 161 ? -4.733 -13.019 2.342 1.00 96.06 161 PHE A C 1
ATOM 1198 O O . PHE A 1 161 ? -5.694 -13.313 3.054 1.00 96.06 161 PHE A O 1
ATOM 1205 N N . ARG A 1 162 ? -3.563 -12.626 2.863 1.00 95.44 162 ARG A N 1
ATOM 1206 C CA . ARG A 1 162 ? -3.352 -12.491 4.316 1.00 95.44 162 ARG A CA 1
ATOM 1207 C C . ARG A 1 162 ? -4.287 -11.457 4.933 1.00 95.44 162 ARG A C 1
ATOM 1209 O O . ARG A 1 162 ? -4.873 -11.694 5.992 1.00 95.44 162 ARG A O 1
ATOM 1216 N N . ARG A 1 163 ? -4.450 -10.306 4.274 1.00 93.50 163 ARG A N 1
ATOM 1217 C CA . ARG A 1 163 ? -5.377 -9.261 4.724 1.00 93.50 163 ARG A CA 1
ATOM 1218 C C . ARG A 1 163 ? -6.812 -9.773 4.729 1.00 93.50 163 ARG A C 1
ATOM 1220 O O . ARG A 1 163 ? -7.476 -9.635 5.751 1.00 93.50 163 ARG A O 1
ATOM 1227 N N . ALA A 1 164 ? -7.255 -10.424 3.656 1.00 94.94 164 ALA A N 1
ATOM 1228 C CA . ALA A 1 164 ? -8.589 -11.010 3.563 1.00 94.94 164 ALA A CA 1
ATOM 1229 C C . ALA A 1 164 ? -8.857 -12.025 4.687 1.00 94.94 164 ALA A C 1
ATOM 1231 O O . ALA A 1 164 ? -9.918 -11.983 5.309 1.00 94.94 164 ALA A O 1
ATOM 1232 N N . ASP A 1 165 ? -7.887 -12.884 5.013 1.00 94.81 165 ASP A N 1
ATOM 1233 C CA . ASP A 1 165 ? -8.025 -13.823 6.130 1.00 94.81 165 ASP A CA 1
ATOM 1234 C C . ASP A 1 165 ? -8.124 -13.114 7.487 1.00 94.81 165 ASP A C 1
ATOM 1236 O O . ASP A 1 165 ? -8.954 -13.474 8.321 1.00 94.81 165 ASP A O 1
ATOM 1240 N N . THR A 1 166 ? -7.350 -12.045 7.689 1.00 92.81 166 THR A N 1
ATOM 1241 C CA . THR A 1 166 ? -7.429 -11.249 8.924 1.00 92.81 166 THR A CA 1
ATOM 1242 C C . THR A 1 166 ? -8.812 -10.598 9.072 1.00 92.81 166 THR A C 1
ATOM 1244 O O . THR A 1 166 ? -9.425 -10.675 10.138 1.00 92.81 166 THR A O 1
ATOM 1247 N N . TYR A 1 167 ? -9.365 -10.033 7.992 1.00 92.81 167 TYR A N 1
ATOM 1248 C CA . TYR A 1 167 ? -10.738 -9.514 7.973 1.00 92.81 167 TYR A CA 1
ATOM 1249 C C . TYR A 1 167 ? -11.777 -10.615 8.230 1.00 92.81 167 TYR A C 1
ATOM 1251 O O . TYR A 1 167 ? -12.713 -10.412 9.005 1.00 92.81 167 TYR A O 1
ATOM 1259 N N . ARG A 1 168 ? -11.594 -11.811 7.655 1.00 94.75 168 ARG A N 1
ATOM 1260 C CA . ARG A 1 168 ? -12.455 -12.980 7.899 1.00 94.75 168 ARG A CA 1
ATOM 1261 C C . ARG A 1 168 ? -12.453 -13.387 9.375 1.00 94.75 168 ARG A C 1
ATOM 1263 O O . ARG A 1 168 ? -13.507 -13.717 9.922 1.00 94.75 168 ARG A O 1
ATOM 1270 N N . LEU A 1 169 ? -11.287 -13.396 10.022 1.00 93.38 169 LEU A N 1
ATOM 1271 C CA . LEU A 1 169 ? -11.158 -13.708 11.447 1.00 93.38 169 LEU A CA 1
ATOM 1272 C C . LEU A 1 169 ? -11.818 -12.637 12.322 1.00 93.38 169 LEU A C 1
ATOM 1274 O O . LEU A 1 169 ? -12.569 -12.994 13.234 1.00 93.38 169 LEU A O 1
ATOM 1278 N N . SER A 1 170 ? -11.616 -11.354 12.007 1.00 93.00 170 SER A N 1
ATOM 1279 C CA . SER A 1 170 ? -12.289 -10.255 12.710 1.00 93.00 170 SER A CA 1
ATOM 1280 C C . SER A 1 170 ? -13.814 -10.341 12.582 1.00 93.00 170 SER A C 1
ATOM 1282 O O . SER A 1 170 ? -14.518 -10.290 13.590 1.00 93.00 170 SER A O 1
ATOM 1284 N N . TRP A 1 171 ? -14.342 -10.593 11.381 1.00 92.94 171 TRP A N 1
ATOM 1285 C CA . TRP A 1 171 ? -15.782 -10.770 11.167 1.00 92.94 171 TRP A CA 1
ATOM 1286 C C . TRP A 1 171 ? -16.371 -11.904 12.019 1.00 92.94 171 TRP A C 1
ATOM 1288 O O . TRP A 1 171 ? -17.424 -11.757 12.648 1.00 92.94 171 TRP A O 1
ATOM 1298 N N . LYS A 1 172 ? -15.661 -13.037 12.111 1.00 95.00 172 LYS A N 1
ATOM 1299 C CA . LYS A 1 172 ? -16.052 -14.144 12.998 1.00 95.00 172 LYS A CA 1
ATOM 1300 C C . LYS A 1 172 ? -16.014 -13.743 14.474 1.00 95.00 172 LYS A C 1
ATOM 1302 O O . LYS A 1 172 ? -16.856 -14.205 15.243 1.00 95.00 172 LYS A O 1
ATOM 1307 N N . ALA A 1 173 ? -15.050 -12.930 14.901 1.00 92.62 173 ALA A N 1
ATOM 1308 C CA . ALA A 1 173 ? -14.988 -12.421 16.272 1.00 92.62 173 ALA A CA 1
ATOM 1309 C C . ALA A 1 173 ? -16.170 -11.487 16.582 1.00 92.62 173 ALA A C 1
ATOM 1311 O O . ALA A 1 173 ? -16.852 -11.704 17.582 1.00 92.62 173 ALA A O 1
ATOM 1312 N N . GLN A 1 174 ? -16.473 -10.544 15.685 1.00 91.62 174 GLN A N 1
ATOM 1313 C CA . GLN A 1 174 ? -17.623 -9.635 15.776 1.00 91.62 174 GLN A CA 1
ATOM 1314 C C . GLN A 1 174 ? -18.941 -10.396 15.895 1.00 91.62 174 GLN A C 1
ATOM 1316 O O . GLN A 1 174 ? -19.677 -10.237 16.865 1.00 91.62 174 GLN A O 1
ATOM 1321 N N . THR A 1 175 ? -19.200 -11.300 14.949 1.00 92.38 175 THR A N 1
ATOM 1322 C CA . THR A 1 175 ? -20.441 -12.086 14.919 1.00 92.38 175 THR A CA 1
ATOM 1323 C C . THR A 1 175 ? -20.611 -12.905 16.199 1.00 92.38 175 THR A C 1
ATOM 1325 O O . THR A 1 175 ? -21.694 -12.935 16.782 1.00 92.38 175 THR A O 1
ATOM 1328 N N . ARG A 1 176 ? -19.533 -13.541 16.683 1.00 93.50 176 ARG A N 1
ATOM 1329 C CA . ARG A 1 176 ? -19.568 -14.298 17.941 1.00 93.50 176 ARG A CA 1
ATOM 1330 C C . ARG A 1 176 ? -19.833 -13.402 19.143 1.00 93.50 176 ARG A C 1
ATOM 1332 O O . ARG A 1 176 ? -20.617 -13.806 19.993 1.00 93.50 176 ARG A O 1
ATOM 1339 N N . LEU A 1 177 ? -19.222 -12.219 19.218 1.00 91.38 177 LEU A N 1
ATOM 1340 C CA . LEU A 1 177 ? -19.489 -11.268 20.297 1.00 91.38 177 LEU A CA 1
ATOM 1341 C C . LEU A 1 177 ? -20.974 -10.913 20.346 1.00 91.38 177 LEU A C 1
ATOM 1343 O O . LEU A 1 177 ? -21.603 -11.076 21.388 1.00 91.38 177 LEU A O 1
ATOM 1347 N N . TYR A 1 178 ? -21.538 -10.470 19.223 1.00 91.12 178 TYR A N 1
ATOM 1348 C CA . TYR A 1 178 ? -22.941 -10.059 19.172 1.00 91.12 178 TYR A CA 1
ATOM 1349 C C . TYR A 1 178 ? -23.883 -11.212 19.501 1.00 91.12 178 TYR A C 1
ATOM 1351 O O . TYR A 1 178 ? -24.845 -11.029 20.242 1.00 91.12 178 TYR A O 1
ATOM 1359 N N . TRP A 1 179 ? -23.566 -12.420 19.033 1.00 93.81 179 TRP A N 1
ATOM 1360 C CA . TRP A 1 179 ? -24.313 -13.618 19.394 1.00 93.81 179 TRP A CA 1
ATOM 1361 C C . TRP A 1 179 ? -24.276 -13.882 20.902 1.00 93.81 179 TRP A C 1
ATOM 1363 O O . TRP A 1 179 ? -25.318 -14.062 21.525 1.00 93.81 179 TRP A O 1
ATOM 1373 N N . GLN A 1 180 ? -23.093 -13.866 21.519 1.00 93.75 180 GLN A N 1
ATOM 1374 C CA . GLN A 1 180 ? -22.968 -14.100 22.958 1.00 93.75 180 GLN A CA 1
ATOM 1375 C C . GLN A 1 180 ? -23.679 -13.020 23.775 1.00 93.75 180 GLN A C 1
ATOM 1377 O O . GLN A 1 180 ? -24.345 -13.356 24.746 1.00 93.75 180 GLN A O 1
ATOM 1382 N N . MET A 1 181 ? -23.599 -11.754 23.368 1.00 92.19 181 MET A N 1
ATOM 1383 C CA . MET A 1 181 ? -24.297 -10.655 24.040 1.00 92.19 181 MET A CA 1
ATOM 1384 C C . MET A 1 181 ? -25.815 -10.828 23.960 1.00 92.19 181 MET A C 1
ATOM 1386 O O . MET A 1 181 ? -26.490 -10.772 24.985 1.00 92.19 181 MET A O 1
ATOM 1390 N N . LYS A 1 182 ? -26.336 -11.177 22.777 1.00 92.00 182 LYS A N 1
ATOM 1391 C CA . LYS A 1 182 ? -27.762 -11.457 22.582 1.00 92.00 182 LYS A CA 1
ATOM 1392 C C . LYS A 1 182 ? -28.272 -12.589 23.478 1.00 92.00 182 LYS A C 1
ATOM 1394 O O . LYS A 1 182 ? -29.367 -12.482 24.009 1.00 92.00 182 LYS A O 1
ATOM 1399 N N . TRP A 1 183 ? -27.503 -13.666 23.641 1.00 94.81 183 TRP A N 1
ATOM 1400 C CA . TRP A 1 183 ? -27.953 -14.847 24.391 1.00 94.81 183 TRP A CA 1
ATOM 1401 C C . TRP A 1 183 ? -27.651 -14.801 25.886 1.00 94.81 183 TRP A C 1
ATOM 1403 O O . TRP A 1 183 ? -28.455 -15.274 26.682 1.00 94.81 183 TRP A O 1
ATOM 1413 N N . ARG A 1 184 ? -26.492 -14.270 26.283 1.00 95.75 184 ARG A N 1
ATOM 1414 C CA . ARG A 1 184 ? -26.042 -14.274 27.685 1.00 95.75 184 ARG A CA 1
ATOM 1415 C C . ARG A 1 184 ? -26.441 -13.023 28.446 1.00 95.75 184 ARG A C 1
ATOM 1417 O O . ARG A 1 184 ? -26.531 -13.069 29.666 1.00 95.75 184 ARG A O 1
ATOM 1424 N N . ALA A 1 185 ? -26.666 -11.922 27.742 1.00 94.50 185 ALA A N 1
ATOM 1425 C CA . ALA A 1 185 ? -27.098 -10.669 28.333 1.00 94.50 185 ALA A CA 1
ATOM 1426 C C . ALA A 1 185 ? -28.257 -10.057 27.524 1.00 94.50 185 ALA A C 1
ATOM 1428 O O . ALA A 1 185 ? -28.127 -8.930 27.054 1.00 94.50 185 ALA A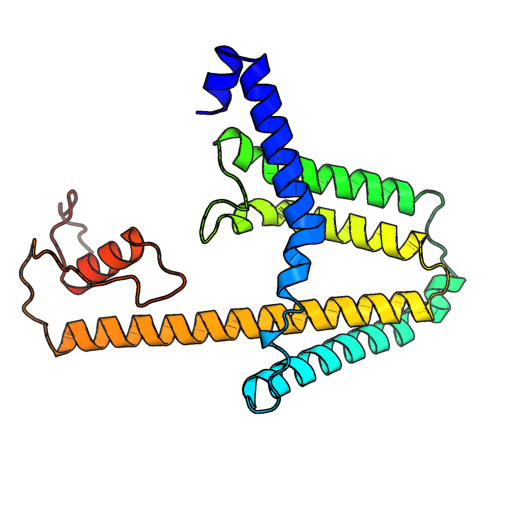 O 1
ATOM 1429 N N . PRO A 1 186 ? -29.387 -10.766 27.320 1.00 92.62 186 PRO A N 1
ATOM 1430 C CA . PRO A 1 186 ? -30.513 -10.252 26.533 1.00 92.62 186 PRO A CA 1
ATOM 1431 C C . PRO A 1 186 ? -31.210 -9.054 27.191 1.00 92.62 186 PRO A C 1
ATOM 1433 O O . PRO A 1 186 ? -31.793 -8.230 26.498 1.00 92.62 186 PRO A O 1
ATOM 1436 N N . ALA A 1 187 ? -31.151 -8.955 28.521 1.00 91.69 187 ALA A N 1
ATOM 1437 C CA . ALA A 1 187 ? -31.898 -7.981 29.315 1.00 91.69 187 ALA A CA 1
ATOM 1438 C C . ALA A 1 187 ? -31.076 -6.734 29.698 1.00 91.69 187 ALA A C 1
ATOM 1440 O O . ALA A 1 187 ? -31.360 -6.102 30.716 1.00 91.69 187 ALA A O 1
ATOM 1441 N N . ILE A 1 188 ? -30.037 -6.389 28.925 1.00 90.19 188 ILE A N 1
ATOM 1442 C CA . ILE A 1 188 ? -29.325 -5.119 29.124 1.00 90.19 188 ILE A CA 1
ATOM 1443 C C . ILE A 1 188 ? -30.316 -3.975 28.914 1.00 90.19 188 ILE A C 1
ATOM 1445 O O . ILE A 1 188 ? -30.935 -3.862 27.857 1.00 90.19 188 ILE A O 1
ATOM 1449 N N . GLN A 1 189 ? -30.468 -3.135 29.936 1.00 87.06 189 GLN A N 1
ATOM 1450 C CA . GLN A 1 189 ? -31.421 -2.035 29.898 1.00 87.06 189 GLN A CA 1
ATOM 1451 C C . GLN A 1 189 ? -30.936 -0.903 28.982 1.00 87.06 189 GLN A C 1
ATOM 1453 O O . GLN A 1 189 ? -29.724 -0.723 28.782 1.00 87.06 189 GLN A O 1
ATOM 1458 N N . PRO A 1 190 ? -31.867 -0.091 28.456 1.00 82.56 190 PRO A N 1
ATOM 1459 C CA . PRO A 1 190 ? -31.527 1.168 27.823 1.00 82.56 190 PRO A CA 1
ATOM 1460 C C . PRO A 1 190 ? -30.577 2.026 28.673 1.00 82.56 190 PRO A C 1
ATOM 1462 O O . PRO A 1 190 ? -30.670 2.019 29.897 1.00 82.56 190 PRO A O 1
ATOM 1465 N N . ASN A 1 191 ? -29.665 2.761 28.035 1.00 83.06 191 ASN A N 1
ATOM 1466 C CA . ASN A 1 191 ? -28.665 3.625 28.680 1.00 83.06 191 ASN A CA 1
ATOM 1467 C C . ASN A 1 191 ? -27.651 2.901 29.592 1.00 83.06 191 ASN A C 1
ATOM 1469 O O . ASN A 1 191 ? -27.008 3.528 30.433 1.00 83.06 191 ASN A O 1
ATOM 1473 N N . THR A 1 192 ? -27.458 1.591 29.412 1.00 88.31 192 THR A N 1
ATOM 1474 C CA . THR A 1 192 ? -26.403 0.847 30.115 1.00 88.31 192 THR A CA 1
ATOM 1475 C C . THR A 1 192 ? -25.049 1.054 29.437 1.00 88.31 192 THR A C 1
ATOM 1477 O O . THR A 1 192 ? -24.873 0.741 28.259 1.00 88.31 192 THR A O 1
ATOM 1480 N N . LEU A 1 193 ? -24.061 1.531 30.195 1.00 87.56 193 LEU A N 1
ATOM 1481 C CA . LEU A 1 193 ? -22.691 1.681 29.713 1.00 87.56 193 LEU A CA 1
ATOM 1482 C C . LEU A 1 193 ? -21.960 0.328 29.699 1.00 87.56 193 LEU A C 1
ATOM 1484 O O . LEU A 1 193 ? -21.798 -0.312 30.736 1.00 87.56 193 LEU A O 1
ATOM 1488 N N . ILE A 1 194 ? -21.461 -0.078 28.527 1.00 85.12 194 ILE A N 1
ATOM 1489 C CA . ILE A 1 194 ? -20.625 -1.275 28.356 1.00 85.12 194 ILE A CA 1
ATOM 1490 C C . ILE A 1 194 ? -19.161 -0.839 28.233 1.00 85.12 194 ILE A C 1
ATOM 1492 O O . ILE A 1 194 ? -18.771 -0.226 27.238 1.00 85.12 194 ILE A O 1
ATOM 1496 N N . ILE A 1 195 ? -18.346 -1.173 29.237 1.00 85.38 195 ILE A N 1
ATOM 1497 C CA . ILE A 1 195 ? -16.902 -0.896 29.262 1.00 85.38 195 ILE A CA 1
ATOM 1498 C C . ILE A 1 195 ? -16.131 -2.197 29.068 1.00 85.38 195 ILE A C 1
ATOM 1500 O O . ILE A 1 195 ? -16.449 -3.224 29.664 1.00 85.38 195 ILE A O 1
ATOM 1504 N N . THR A 1 196 ? -15.082 -2.142 28.253 1.00 82.19 196 THR A N 1
ATOM 1505 C CA . THR A 1 196 ? -14.194 -3.273 27.980 1.00 82.19 196 THR A CA 1
ATOM 1506 C C . THR A 1 196 ? -12.745 -2.860 28.215 1.00 82.19 196 THR A C 1
ATOM 1508 O O . THR A 1 196 ? -12.388 -1.705 28.000 1.00 82.19 196 THR A O 1
ATOM 1511 N N . SER A 1 197 ? -11.885 -3.797 28.623 1.00 79.94 197 SER A N 1
ATOM 1512 C CA . SER A 1 197 ? -10.472 -3.523 28.949 1.00 79.94 197 SER A CA 1
ATOM 1513 C C . SER A 1 197 ? -9.591 -3.150 27.744 1.00 79.94 197 SER A C 1
ATOM 1515 O O . SER A 1 197 ? -8.431 -2.791 27.919 1.00 79.94 197 SER A O 1
ATOM 1517 N N . GLY A 1 198 ? -10.121 -3.209 26.520 1.00 72.56 198 GLY A N 1
ATOM 1518 C CA . GLY A 1 198 ? -9.435 -2.803 25.296 1.00 72.56 198 GLY A CA 1
ATOM 1519 C C . GLY A 1 198 ? -10.253 -3.126 24.046 1.00 72.56 198 GLY A C 1
ATOM 1520 O O . GLY A 1 198 ? -11.408 -3.544 24.142 1.00 72.56 198 GLY A O 1
ATOM 1521 N N . THR A 1 199 ? -9.658 -2.943 22.866 1.00 68.06 199 THR A N 1
ATOM 1522 C CA . THR A 1 199 ? -10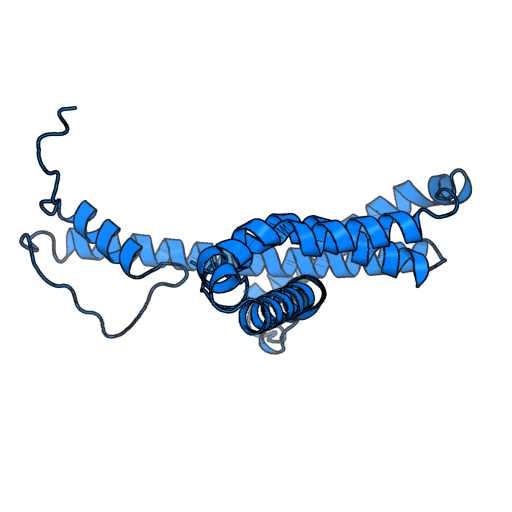.221 -3.427 21.597 1.00 68.06 199 THR A CA 1
ATOM 1523 C C . THR A 1 199 ? -9.843 -4.892 21.402 1.00 68.06 199 THR A C 1
ATOM 1525 O O . THR A 1 199 ? -8.687 -5.204 21.144 1.00 68.06 199 THR A O 1
ATOM 1528 N N . PHE A 1 200 ? -10.816 -5.791 21.520 1.00 76.06 200 PHE A N 1
ATOM 1529 C CA . PHE A 1 200 ? -10.656 -7.237 21.282 1.00 76.06 200 PHE A CA 1
ATOM 1530 C C . PHE A 1 200 ? -11.199 -7.668 19.907 1.00 76.06 200 PHE A C 1
ATOM 1532 O O . PHE A 1 200 ? -11.330 -8.857 19.620 1.00 76.06 200 PHE A O 1
ATOM 1539 N N . ILE A 1 201 ? -11.536 -6.692 19.060 1.00 83.75 201 ILE A N 1
ATOM 1540 C CA . ILE A 1 201 ? -11.975 -6.867 17.678 1.00 83.75 201 ILE A CA 1
ATOM 1541 C C . ILE A 1 201 ? -11.163 -5.916 16.802 1.00 83.75 201 ILE A C 1
ATOM 1543 O O . ILE A 1 201 ? -11.204 -4.700 17.001 1.00 83.75 201 ILE A O 1
ATOM 1547 N N . ASP A 1 202 ? -10.482 -6.476 15.808 1.00 83.06 202 ASP A N 1
ATOM 1548 C CA . ASP A 1 202 ? -9.739 -5.708 14.813 1.00 83.06 202 ASP A CA 1
ATOM 1549 C C . ASP A 1 202 ? -10.665 -5.098 13.756 1.00 83.06 202 ASP A C 1
ATOM 1551 O O . ASP A 1 202 ? -11.768 -5.585 13.515 1.00 83.06 202 ASP A O 1
ATOM 1555 N N . PHE A 1 203 ? -10.205 -4.056 13.065 1.00 82.31 203 PHE A N 1
ATOM 1556 C CA . PHE A 1 203 ? -10.932 -3.417 11.956 1.00 82.31 203 PHE A CA 1
ATOM 1557 C C . PHE A 1 203 ? -12.342 -2.915 12.306 1.00 82.31 203 PHE A C 1
ATOM 1559 O O . PHE A 1 203 ? -13.224 -2.878 11.449 1.00 82.31 203 PHE A O 1
ATOM 1566 N N . MET A 1 204 ? -12.545 -2.453 13.539 1.00 80.50 204 MET A N 1
ATOM 1567 C CA . MET A 1 204 ? -13.774 -1.773 13.931 1.00 80.50 204 MET A CA 1
ATOM 1568 C C . MET A 1 204 ? -13.458 -0.543 14.777 1.00 80.50 204 MET A C 1
ATOM 1570 O O . MET A 1 204 ? -12.743 -0.621 15.775 1.00 80.50 204 MET A O 1
ATOM 1574 N N . VAL A 1 205 ? -13.980 0.618 14.373 1.00 80.12 205 VAL A N 1
ATOM 1575 C CA . VAL A 1 205 ? -13.847 1.845 15.170 1.00 80.12 205 VAL A CA 1
ATOM 1576 C C . VAL A 1 205 ? -14.775 1.746 16.382 1.00 80.12 205 VAL A C 1
ATOM 1578 O O . VAL A 1 205 ? -15.858 1.169 16.293 1.00 80.12 205 VAL A O 1
ATOM 1581 N N . ARG A 1 206 ? -14.383 2.350 17.511 1.00 78.62 206 ARG A N 1
ATOM 1582 C CA . ARG A 1 206 ? -15.193 2.403 18.745 1.00 78.62 206 ARG A CA 1
ATOM 1583 C C . ARG A 1 206 ? -16.645 2.834 18.496 1.00 78.62 206 ARG A C 1
ATOM 1585 O O . ARG A 1 206 ? -17.558 2.233 19.050 1.00 78.62 206 ARG A O 1
ATOM 1592 N N . SER A 1 207 ? -16.858 3.824 17.628 1.00 80.31 207 SER A N 1
ATOM 1593 C CA . SER A 1 207 ? -18.195 4.299 17.253 1.00 80.31 207 SER A CA 1
ATOM 1594 C C . SER A 1 207 ? -19.034 3.231 16.546 1.00 80.31 207 SER A C 1
ATOM 1596 O O . SER A 1 207 ? -20.222 3.114 16.822 1.00 80.31 207 SER A O 1
ATOM 1598 N N . SER A 1 208 ? -18.427 2.414 15.683 1.00 84.56 208 SER A N 1
ATOM 1599 C CA . SER A 1 208 ? -19.109 1.311 14.997 1.00 84.56 208 SER A CA 1
ATOM 1600 C C . SER A 1 208 ? -19.520 0.201 15.967 1.00 84.56 208 SER A C 1
ATOM 1602 O O . SER A 1 208 ? -20.617 -0.333 15.840 1.00 84.56 208 SER A O 1
ATOM 1604 N N . LEU A 1 209 ? -18.683 -0.109 16.968 1.00 84.62 209 LEU A N 1
ATOM 1605 C CA . LEU A 1 209 ? -19.035 -1.075 18.015 1.00 84.62 209 LEU A CA 1
ATOM 1606 C C . LEU A 1 209 ? -20.226 -0.589 18.850 1.00 84.62 209 LEU A C 1
ATOM 1608 O O . LEU A 1 209 ? -21.167 -1.346 19.075 1.00 84.62 209 LEU A O 1
ATOM 1612 N N . ALA A 1 210 ? -20.180 0.673 19.286 1.00 84.75 210 ALA A N 1
ATOM 1613 C CA . ALA A 1 210 ? -21.258 1.290 20.053 1.00 84.75 210 ALA A CA 1
ATOM 1614 C C . ALA A 1 210 ? -22.566 1.308 19.252 1.00 84.75 210 ALA A C 1
ATOM 1616 O O . ALA A 1 210 ? -23.603 0.903 19.767 1.00 84.75 210 ALA A O 1
ATOM 1617 N N . PHE A 1 211 ? -22.506 1.683 17.970 1.00 86.50 211 PHE A N 1
ATOM 1618 C CA . PHE A 1 211 ? -23.659 1.618 17.076 1.00 86.50 211 PHE A CA 1
ATOM 1619 C C . PHE A 1 211 ? -24.232 0.198 16.986 1.00 86.50 211 PHE A C 1
ATOM 1621 O O . PHE A 1 211 ? -25.430 0.016 17.175 1.00 86.50 211 PHE A O 1
ATOM 1628 N N . ALA A 1 212 ? -23.391 -0.817 16.765 1.00 87.94 212 ALA A N 1
ATOM 1629 C CA . ALA A 1 212 ? -23.841 -2.204 16.677 1.00 87.94 212 ALA A CA 1
ATOM 1630 C C . ALA A 1 212 ? -24.530 -2.683 17.967 1.00 87.94 212 ALA A C 1
ATOM 1632 O O . ALA A 1 212 ? -25.552 -3.363 17.895 1.00 87.94 212 ALA A O 1
ATOM 1633 N N . PHE A 1 213 ? -24.022 -2.305 19.145 1.00 88.06 213 PHE A N 1
ATOM 1634 C CA . PHE A 1 213 ? -24.682 -2.623 20.415 1.00 88.06 213 PHE A CA 1
ATOM 1635 C C . PHE A 1 213 ? -25.983 -1.857 20.625 1.00 88.06 213 PHE A C 1
ATOM 1637 O O . PHE A 1 213 ? -26.961 -2.450 21.078 1.00 88.06 213 PHE A O 1
ATOM 1644 N N . ASN A 1 214 ? -26.020 -0.578 20.252 1.00 86.94 214 ASN A N 1
ATOM 1645 C CA . ASN A 1 214 ? -27.240 0.215 20.327 1.00 86.94 214 ASN A CA 1
ATOM 1646 C C . ASN A 1 214 ? -28.347 -0.399 19.465 1.00 86.94 214 ASN A C 1
ATOM 1648 O O . ASN A 1 214 ? -29.480 -0.505 19.920 1.00 86.94 214 ASN A O 1
ATOM 1652 N N . GLN A 1 215 ? -28.000 -0.882 18.270 1.00 87.50 215 GLN A N 1
ATOM 1653 C CA . GLN A 1 215 ? -28.924 -1.612 17.402 1.00 87.50 215 GLN A CA 1
ATOM 1654 C C . GLN A 1 215 ? -29.325 -2.973 17.990 1.00 87.50 215 GLN A C 1
ATOM 1656 O O . GLN A 1 215 ? -30.499 -3.328 17.966 1.00 87.50 215 GLN A O 1
ATOM 1661 N N . LEU A 1 216 ? -28.381 -3.729 18.563 1.00 89.00 216 LEU A N 1
ATOM 1662 C CA . LEU A 1 216 ? -28.660 -5.048 19.145 1.00 89.00 216 LEU A CA 1
ATOM 1663 C C . LEU A 1 216 ? -29.674 -4.991 20.299 1.00 89.00 216 LEU A C 1
ATOM 1665 O O . LEU A 1 216 ? -30.492 -5.899 20.429 1.00 89.00 216 LEU A O 1
ATOM 1669 N N . TYR A 1 217 ? -29.611 -3.938 21.117 1.00 89.00 217 TYR A N 1
ATOM 1670 C CA . TYR A 1 217 ? -30.478 -3.738 22.283 1.00 89.00 217 TYR A CA 1
ATOM 1671 C C . TYR A 1 217 ? -31.617 -2.742 22.048 1.00 89.00 217 TYR A C 1
ATOM 1673 O O . TYR A 1 217 ? -32.302 -2.381 23.001 1.00 89.00 217 TYR A O 1
ATOM 1681 N N . ASN A 1 218 ? -31.823 -2.303 20.802 1.00 83.69 218 ASN A N 1
ATOM 1682 C CA . ASN A 1 218 ? -32.850 -1.331 20.430 1.00 83.69 218 ASN A CA 1
ATOM 1683 C C . ASN A 1 218 ? -32.839 -0.078 21.333 1.00 83.69 218 ASN A C 1
ATOM 1685 O O . ASN A 1 218 ? -33.856 0.325 21.900 1.00 83.69 218 ASN A O 1
ATOM 1689 N N . GLN A 1 219 ? -31.648 0.492 21.532 1.00 73.12 219 GLN A N 1
ATOM 1690 C CA . GLN A 1 219 ? -31.456 1.666 22.377 1.00 73.12 219 GLN A CA 1
ATOM 1691 C C . GLN A 1 219 ? -32.206 2.874 21.786 1.00 73.12 219 GLN A C 1
ATOM 1693 O O . GLN A 1 219 ? -32.110 3.108 20.578 1.00 73.12 219 GLN A O 1
ATOM 1698 N N . PRO A 1 220 ? -32.913 3.669 22.610 1.00 65.75 220 PRO A N 1
ATOM 1699 C CA . PRO A 1 220 ? -33.568 4.889 22.155 1.00 65.75 220 PRO A CA 1
ATOM 1700 C C . PRO A 1 220 ? -32.525 5.870 21.591 1.00 65.75 220 PRO A C 1
ATOM 1702 O O . PRO A 1 220 ? -31.618 6.295 22.303 1.00 65.75 220 PRO A O 1
ATOM 1705 N N . GLY A 1 221 ? -32.612 6.183 20.293 1.00 61.06 221 GLY A N 1
ATOM 1706 C CA . GLY A 1 221 ? -31.777 7.205 19.650 1.00 61.06 221 GLY A CA 1
ATOM 1707 C C . GLY A 1 221 ? -32.263 8.629 19.955 1.00 61.06 221 GLY A C 1
ATOM 1708 O O . GLY A 1 221 ? -33.285 8.782 20.606 1.00 61.06 221 GLY A O 1
ATOM 1709 N N . PRO A 1 222 ? -31.579 9.681 19.474 1.00 59.19 222 PRO A N 1
ATOM 1710 C CA . PRO A 1 222 ? -32.118 11.046 19.490 1.00 59.19 222 PRO A CA 1
ATOM 1711 C C . PRO A 1 222 ? -33.355 11.208 18.582 1.00 59.19 222 PRO A C 1
ATOM 1713 O O . PRO A 1 222 ? -34.187 12.068 18.839 1.00 59.19 222 PRO A O 1
ATOM 1716 N N . ASP A 1 223 ? -33.480 10.336 17.569 1.00 51.41 223 ASP A N 1
ATOM 1717 C CA . ASP A 1 223 ? -34.508 10.358 16.515 1.00 51.41 223 ASP A CA 1
ATOM 1718 C C . ASP A 1 223 ? -35.435 9.127 16.571 1.00 51.41 223 ASP A C 1
ATOM 1720 O O . ASP A 1 223 ? -35.919 8.627 15.559 1.00 51.41 223 ASP A O 1
ATOM 1724 N N . ASN A 1 224 ? -35.697 8.582 17.756 1.00 49.72 224 ASN A N 1
ATOM 1725 C CA . ASN A 1 224 ? -36.735 7.562 17.961 1.00 49.72 224 ASN A CA 1
ATOM 1726 C C . ASN A 1 224 ? -38.173 8.125 17.849 1.00 49.72 224 ASN A C 1
ATOM 1728 O O . ASN A 1 224 ? -39.138 7.481 18.274 1.00 49.72 224 ASN A O 1
ATOM 1732 N N . GLU A 1 225 ? -38.342 9.269 17.178 1.00 46.00 225 GLU A N 1
ATOM 1733 C CA . GLU A 1 225 ? -39.549 9.578 16.418 1.00 46.00 225 GLU A CA 1
ATOM 1734 C C . GLU A 1 225 ? -39.699 8.569 15.266 1.00 46.00 225 GLU A C 1
ATOM 1736 O O . GLU A 1 225 ? -39.211 8.754 14.159 1.00 46.00 225 GLU A O 1
ATOM 1741 N N . ARG A 1 226 ? -40.386 7.461 15.564 1.00 40.38 226 ARG A N 1
ATOM 1742 C CA . ARG A 1 226 ? -41.215 6.674 14.633 1.00 40.38 22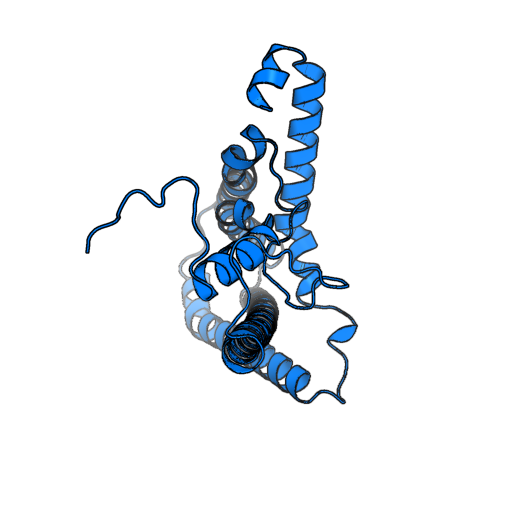6 ARG A CA 1
ATOM 1743 C C . ARG A 1 226 ? -40.724 6.635 13.177 1.00 40.38 226 ARG A C 1
ATOM 1745 O O . ARG A 1 226 ? -41.344 7.216 12.288 1.00 40.38 226 ARG A O 1
ATOM 1752 N N . LEU A 1 227 ? -39.724 5.806 12.899 1.00 39.28 227 LEU A N 1
ATOM 1753 C CA . LEU A 1 227 ? -39.647 5.197 11.574 1.00 39.28 227 LEU A CA 1
ATOM 1754 C C . LEU A 1 227 ? -40.695 4.084 11.526 1.00 39.28 227 LEU A C 1
ATOM 1756 O O . LEU A 1 227 ? -40.455 2.952 11.937 1.00 39.28 227 LEU A O 1
ATOM 1760 N N . ALA A 1 228 ? -41.903 4.481 11.122 1.00 31.20 228 ALA A N 1
ATOM 1761 C CA . ALA A 1 228 ? -42.985 3.581 10.772 1.00 31.20 228 ALA A CA 1
ATOM 1762 C C . ALA A 1 228 ? -42.648 2.913 9.434 1.00 31.20 228 ALA A C 1
ATOM 1764 O O . ALA A 1 228 ? -42.837 3.500 8.368 1.00 31.20 228 ALA A O 1
ATOM 1765 N N . TYR A 1 229 ? -42.150 1.686 9.514 1.00 49.44 229 TYR A N 1
ATOM 1766 C CA . TYR A 1 229 ? -42.348 0.672 8.486 1.00 49.44 229 TYR A CA 1
ATOM 1767 C C . TYR A 1 229 ? -42.789 -0.615 9.173 1.00 49.44 229 TYR A C 1
ATOM 1769 O O . TYR A 1 229 ? -42.206 -0.935 10.235 1.00 49.44 229 TYR A O 1
#

Secondary structure (DSSP, 8-state):
-HHHHHHHSHHHHHHHHHHHHHHHHHIIIIIHHHTTS-GGG--TT-HHHHHHHHHHHHHHHHHHHHHHHHHHHHHHHSPPPTTHHHHHHHHHHHHHHHTTHHHHHTT--SSSSTT-GGGGHHHHHHHHHHHHHHHHHH--SHHHHHHHHHHHHHHHHHHHHHHHHHHHHHHHHHHHHHHHHHHHSTTPPTT-----SS--STT--HHHHHHHHHHHTT---TT-S----

pLDDT: mean 88.81, std 11.31, range [31.2, 98.38]

Radius of gyration: 24.04 Å; chains: 1; bounding box: 58×57×64 Å

Sequence (229 aa):
MLLAELLNSPLQTSVKLAQMALQDSVYVLFSSWGATLTPELIQLSRPALIGYWLLSILTGAAIALLLLRAGRKQAETNPPPAGWTVSALALGLAIVLLGMVPAWTTGRQAILYTFGDRFAAVSMAGAGLVIAAALRWAITRWKPLVLVIGILAGLASGFHFRRADTYRLSWKAQTRLYWQMKWRAPAIQPNTLIITSGTFIDFMVRSSLAFAFNQLYNQPGPDNERLAY